Protein AF-A0A7S1C890-F1 (afdb_monomer_lite)

pLDDT: mean 75.7, std 19.12, range [29.2, 94.06]

Sequence (195 aa):
VAPKRIGKDPTVRTDFLPDAEREAAIAEERARLKREWEAQQIVVKKEKLEITYSYWDGSGHRRAITVPKGTTVAKFLEWVRQDLVGEFPELRTLGADQLMYIKEDLIIPHQFSFYDLIVSKARGKSGPLFHFDVHDDVRVGALDARVEKDESHPGKIVERRWYERNKHIFPASRWEVYDPSVKRDTYTVHGGEVQ

InterPro domains:
  IPR007005 XAP5 protein [PTHR12722] (4-190)
  IPR048337 FAM50A/XAP5, C-terminal domain [PF04921] (47-188)

Foldseek 3Di:
DDDDPPDDDPVDPCPVPDDPVVVVVVVVVVVVVVVVVVVVVVVQQQDKDKAWEWEDPPDTRIDIDIDGQVDFQLVVLQVVLVVCCVPDVVSVPDHSVQKWKAFPQETEDRGDGSNNLVVLQQADQAGRSDPPPPPDDDPDDDDDPPPPPPPRDHIYMYGNVVLVVCCVPPPNVSHDYDDSVDDDDHDDPDPDDDD

Secondary structure (DSSP, 8-state):
------PPPTTS--TTS--HHHHHHHHHHHHHHHHHHHHHHHHHHHSEEEEEEEEESSSEEEEEEEEETT-BHHHHHHHHHHHHTTT-GGGGTS-GGGEEEEETTEEE-TT-BHHHHHHTT-EETTEESS-----SS--------------PPPEEEEEHHHHHHHTTSTTGGG-EE--TT--PPPP--------

Organism: NCBI:txid1486930

Radius of gyration: 25.43 Å; chains: 1; bounding box: 62×62×74 Å

Structure (mmCIF, N/CA/C/O backbone):
data_AF-A0A7S1C890-F1
#
_entry.id   AF-A0A7S1C890-F1
#
loop_
_atom_site.group_PDB
_atom_site.id
_atom_site.type_symbol
_atom_site.label_atom_id
_atom_site.label_alt_id
_atom_site.label_comp_id
_atom_site.label_asym_id
_atom_site.label_entity_id
_atom_site.label_seq_id
_atom_site.pdbx_PDB_ins_code
_atom_site.Cartn_x
_atom_site.Cartn_y
_atom_site.Cartn_z
_atom_site.occupancy
_atom_site.B_iso_or_equiv
_atom_site.auth_seq_id
_atom_site.auth_comp_id
_atom_site.auth_asym_id
_atom_site.auth_atom_id
_atom_site.pdbx_PDB_model_num
ATOM 1 N N . VAL A 1 1 ? -32.966 26.093 51.034 1.00 46.69 1 VAL A N 1
ATOM 2 C CA . VAL A 1 1 ? -33.202 24.633 50.933 1.00 46.69 1 VAL A CA 1
ATOM 3 C C . VAL A 1 1 ? -33.445 24.322 49.465 1.00 46.69 1 VAL A C 1
ATOM 5 O O . VAL A 1 1 ? -34.419 24.826 48.925 1.00 46.69 1 VAL A O 1
ATOM 8 N N . ALA A 1 2 ? -32.520 23.638 48.784 1.00 45.69 2 ALA A N 1
ATOM 9 C CA . ALA A 1 2 ? -32.681 23.326 47.361 1.00 45.69 2 ALA A CA 1
ATOM 10 C C . ALA A 1 2 ? -33.841 22.325 47.172 1.00 45.69 2 ALA A C 1
ATOM 12 O O . ALA A 1 2 ? -33.945 21.387 47.968 1.00 45.69 2 ALA A O 1
ATOM 13 N N . PRO A 1 3 ? -34.733 22.512 46.181 1.00 48.06 3 PRO A N 1
ATOM 14 C CA . PRO A 1 3 ? -35.882 21.633 45.997 1.00 48.06 3 PRO A CA 1
ATOM 15 C C . PRO A 1 3 ? -35.419 20.214 45.639 1.00 48.06 3 PRO A C 1
ATOM 17 O O . PRO A 1 3 ? -34.607 20.021 44.733 1.00 48.06 3 PRO A O 1
ATOM 20 N N . LYS A 1 4 ? -35.939 19.212 46.363 1.00 54.56 4 LYS A N 1
ATOM 21 C CA . LYS A 1 4 ? -35.742 17.788 46.055 1.00 54.56 4 LYS A CA 1
ATOM 22 C C . LYS A 1 4 ? -36.273 17.529 44.645 1.00 54.56 4 LYS A C 1
ATOM 24 O O . LYS A 1 4 ? -37.473 17.653 44.409 1.00 54.56 4 LYS A O 1
ATOM 29 N N . ARG A 1 5 ? -35.382 17.185 43.713 1.00 57.88 5 ARG A N 1
ATOM 30 C CA . ARG A 1 5 ? -35.762 16.752 42.363 1.00 57.88 5 ARG A CA 1
ATOM 31 C C . ARG A 1 5 ? -36.658 15.518 42.500 1.00 57.88 5 ARG A C 1
ATOM 33 O O . ARG A 1 5 ? -36.258 14.545 43.135 1.00 57.88 5 ARG A O 1
ATOM 40 N N . ILE A 1 6 ? -37.870 15.584 41.952 1.00 64.50 6 ILE A N 1
ATOM 41 C CA . ILE A 1 6 ? -38.780 14.437 41.866 1.00 64.50 6 ILE A CA 1
ATOM 42 C C . ILE A 1 6 ? -38.102 13.420 40.941 1.00 64.50 6 ILE A C 1
ATOM 44 O O . ILE A 1 6 ? -37.953 13.667 39.746 1.00 64.50 6 ILE A O 1
ATOM 48 N N . GLY A 1 7 ? -37.590 12.338 41.524 1.00 66.38 7 GLY A N 1
ATOM 49 C CA . GLY A 1 7 ? -36.930 11.252 40.804 1.00 66.38 7 GLY A CA 1
ATOM 50 C C . GLY A 1 7 ? -37.935 10.255 40.230 1.00 66.38 7 GLY A C 1
ATOM 51 O O . GLY A 1 7 ? -39.097 10.224 40.633 1.00 66.38 7 GLY A O 1
ATOM 52 N N . LYS A 1 8 ? -37.478 9.436 39.283 1.00 65.62 8 LYS A N 1
ATOM 53 C CA . LYS A 1 8 ? -38.247 8.317 38.723 1.00 65.62 8 LYS A CA 1
ATOM 54 C C . LYS A 1 8 ? -38.412 7.227 39.802 1.00 65.62 8 LYS A C 1
ATOM 56 O O . LYS A 1 8 ? -37.478 6.993 40.567 1.00 65.62 8 LYS A O 1
ATOM 61 N N . ASP A 1 9 ? -39.590 6.604 39.890 1.00 67.88 9 ASP A N 1
ATOM 62 C CA . ASP A 1 9 ? -39.872 5.527 40.853 1.00 67.88 9 ASP A CA 1
ATOM 63 C C . ASP A 1 9 ? -38.922 4.335 40.604 1.00 67.88 9 ASP A C 1
ATOM 65 O O . ASP A 1 9 ? -38.908 3.807 39.490 1.00 67.88 9 ASP A O 1
ATOM 69 N N . PRO A 1 10 ? -38.124 3.899 41.598 1.00 68.88 10 PRO A N 1
ATOM 70 C CA . PRO A 1 10 ? -37.132 2.837 41.423 1.00 68.88 10 PRO A CA 1
ATOM 71 C C . PRO A 1 10 ? -37.738 1.448 41.169 1.00 68.88 10 PRO A C 1
ATOM 73 O O . PRO A 1 10 ? -37.011 0.533 40.789 1.00 68.88 10 PRO A O 1
ATOM 76 N N . THR A 1 11 ? -39.045 1.264 41.382 1.00 76.69 11 THR A N 1
ATOM 77 C CA . THR A 1 11 ? -39.745 -0.014 41.159 1.00 76.69 11 THR A CA 1
ATOM 78 C C . THR A 1 11 ? -40.247 -0.190 39.726 1.00 76.69 11 THR A C 1
ATOM 80 O O . THR A 1 11 ? -40.614 -1.298 39.330 1.00 76.69 11 THR A O 1
ATOM 83 N N . VAL A 1 12 ? -40.233 0.879 38.923 1.00 77.00 12 VAL A N 1
ATOM 84 C CA . VAL A 1 12 ? -40.720 0.878 37.543 1.00 77.00 12 VAL A CA 1
ATOM 85 C C . VAL A 1 12 ? -39.540 1.014 36.591 1.00 77.00 12 VAL A C 1
ATOM 87 O O . VAL A 1 12 ? -38.669 1.866 36.745 1.00 77.00 12 VAL A O 1
ATOM 90 N N . ARG A 1 13 ? -39.507 0.174 35.558 1.00 71.44 13 ARG A N 1
ATOM 91 C CA . ARG A 1 13 ? -38.510 0.271 34.492 1.00 71.44 13 ARG A CA 1
ATOM 92 C C . ARG A 1 13 ? -38.719 1.602 33.753 1.00 71.44 13 ARG A C 1
ATOM 94 O O . ARG A 1 13 ? -39.743 1.773 33.113 1.00 71.44 13 ARG A O 1
ATOM 101 N N . THR A 1 14 ? -37.785 2.548 33.853 1.00 73.75 14 THR A N 1
ATOM 102 C CA . THR A 1 14 ? -37.879 3.880 33.209 1.00 73.75 14 THR A CA 1
ATOM 103 C C . THR A 1 14 ? -36.755 4.138 32.200 1.00 73.75 14 THR A C 1
ATOM 105 O O . THR A 1 14 ? -36.298 5.270 32.008 1.00 73.75 14 THR A O 1
ATOM 108 N N . ASP A 1 15 ? -36.246 3.077 31.581 1.00 72.81 15 ASP A N 1
ATOM 109 C CA . ASP A 1 15 ? -35.188 3.121 30.568 1.00 72.81 15 ASP A CA 1
ATOM 110 C C . ASP A 1 15 ? -35.637 3.767 29.252 1.00 72.81 15 ASP A C 1
ATOM 112 O O . ASP A 1 15 ? -34.839 4.431 28.601 1.00 72.81 15 ASP A O 1
ATOM 116 N N . PHE A 1 16 ? -36.923 3.675 28.918 1.00 73.38 16 PHE A N 1
ATOM 117 C CA . PHE A 1 16 ? -37.525 4.316 27.745 1.00 73.38 16 PHE A CA 1
ATOM 118 C C . PHE A 1 16 ? -37.790 5.824 27.898 1.00 73.38 16 PHE A C 1
ATOM 120 O O . PHE A 1 16 ? -38.039 6.498 26.901 1.00 73.38 16 PHE A O 1
ATOM 127 N N . LEU A 1 17 ? -37.767 6.373 29.119 1.00 77.62 17 LEU A N 1
ATOM 128 C CA . LEU A 1 17 ? -37.969 7.811 29.327 1.00 77.62 17 LEU A CA 1
ATOM 129 C C . LEU A 1 17 ? -36.671 8.579 29.039 1.00 77.62 17 LEU A C 1
ATOM 131 O O . LEU A 1 17 ? -35.638 8.174 29.584 1.00 77.62 17 LEU A O 1
ATOM 135 N N . PRO A 1 18 ? -36.718 9.703 28.294 1.00 75.50 18 PRO A N 1
ATOM 136 C CA . PRO A 1 18 ? -35.576 10.592 28.103 1.00 75.50 18 PRO A CA 1
ATOM 137 C C . PRO A 1 18 ? -34.916 10.938 29.435 1.00 75.50 18 PRO A C 1
ATOM 139 O O . PRO A 1 18 ? -35.580 11.169 30.455 1.00 75.50 18 PRO A O 1
ATOM 142 N N . ASP A 1 19 ? -33.593 10.893 29.447 1.00 80.12 19 ASP A N 1
ATOM 143 C CA . ASP A 1 19 ? -32.819 11.066 30.665 1.00 80.12 19 ASP A CA 1
ATOM 144 C C . ASP A 1 19 ? -31.510 11.764 30.333 1.00 80.12 19 ASP A C 1
ATOM 146 O O . ASP A 1 19 ? -30.556 11.136 29.881 1.00 80.12 19 ASP A O 1
ATOM 150 N N . ALA A 1 20 ? -31.492 13.079 30.546 1.00 82.88 20 ALA A N 1
ATOM 151 C CA . ALA A 1 20 ? -30.361 13.923 30.186 1.00 82.88 20 ALA A CA 1
ATOM 152 C C . ALA A 1 20 ? -29.068 13.517 30.913 1.00 82.88 20 ALA A C 1
ATOM 154 O O . ALA A 1 20 ? -27.987 13.668 30.354 1.00 82.88 20 ALA A O 1
ATOM 155 N N . GLU A 1 21 ? -29.162 12.986 32.136 1.00 83.75 21 GLU A N 1
ATOM 156 C CA . GLU A 1 21 ? -27.996 12.571 32.919 1.00 83.75 21 GLU A CA 1
ATOM 157 C C . GLU A 1 21 ? -27.443 11.234 32.409 1.00 83.75 21 GLU A C 1
ATOM 159 O O . GLU A 1 21 ? -26.237 11.097 32.206 1.00 83.75 21 GLU A O 1
ATOM 164 N N . ARG A 1 22 ? -28.320 10.275 32.081 1.00 83.00 22 ARG A N 1
ATOM 165 C CA . ARG A 1 22 ? -27.915 9.011 31.443 1.00 83.00 22 ARG A CA 1
ATOM 166 C C . ARG A 1 22 ? -27.374 9.220 30.030 1.00 83.00 22 ARG A C 1
ATOM 168 O O . ARG A 1 22 ? -26.391 8.590 29.658 1.00 83.00 22 ARG A O 1
ATOM 175 N N . GLU A 1 23 ? -28.003 10.082 29.237 1.00 85.81 23 GLU A N 1
ATOM 176 C CA . GLU A 1 23 ? -27.540 10.424 27.889 1.00 85.81 23 GLU A CA 1
ATOM 177 C C . GLU A 1 23 ? -26.185 11.137 27.928 1.00 85.81 23 GLU A C 1
ATOM 179 O O . GLU A 1 23 ? -25.311 10.799 27.129 1.00 85.81 23 GLU A O 1
ATOM 184 N N . ALA A 1 24 ? -25.968 12.045 28.890 1.00 88.56 24 ALA A N 1
ATOM 185 C CA . ALA A 1 24 ? -24.668 12.670 29.123 1.00 88.56 24 ALA A CA 1
ATOM 186 C C . ALA A 1 24 ? -23.602 11.636 29.518 1.00 88.56 24 ALA A C 1
ATOM 188 O O . ALA A 1 24 ? -22.539 11.605 28.902 1.00 88.56 24 ALA A O 1
ATOM 189 N N . ALA A 1 25 ? -23.907 10.728 30.451 1.00 88.19 25 ALA A N 1
ATOM 190 C CA . ALA A 1 25 ? -22.985 9.664 30.849 1.00 88.19 25 ALA A CA 1
ATOM 191 C C . ALA A 1 25 ? -22.638 8.724 29.677 1.00 88.19 25 ALA A C 1
ATOM 193 O O . ALA A 1 25 ? -21.472 8.394 29.473 1.00 88.19 25 ALA A O 1
ATOM 194 N N . ILE A 1 26 ? -23.620 8.332 28.853 1.00 86.44 26 ILE A N 1
ATOM 195 C CA . ILE A 1 26 ? -23.390 7.530 27.637 1.00 86.44 26 ILE A CA 1
ATOM 196 C C . ILE A 1 26 ? -22.543 8.308 26.622 1.00 86.44 26 ILE A C 1
ATOM 198 O O . ILE A 1 26 ? -21.678 7.725 25.967 1.00 86.44 26 ILE A O 1
ATOM 202 N N . ALA A 1 27 ? -22.778 9.612 26.459 1.00 89.25 27 ALA A N 1
ATOM 203 C CA . ALA A 1 27 ? -22.005 10.448 25.548 1.00 89.25 27 ALA A CA 1
ATOM 204 C C . ALA A 1 27 ? -20.541 10.586 25.999 1.00 89.25 27 ALA A C 1
ATOM 206 O O . ALA A 1 27 ? -19.639 10.468 25.168 1.00 89.25 27 ALA A O 1
ATOM 207 N N . GLU A 1 28 ? -20.293 10.771 27.298 1.00 92.44 28 GLU A N 1
ATOM 208 C CA . GLU A 1 28 ? -18.944 10.790 27.874 1.00 92.44 28 GLU A CA 1
ATOM 209 C C . GLU A 1 28 ? -18.231 9.444 27.702 1.00 92.44 28 GLU A C 1
ATOM 211 O O . GLU A 1 28 ? -17.068 9.406 27.293 1.00 92.44 28 GLU A O 1
ATOM 216 N N . GLU A 1 29 ? -18.937 8.339 27.945 1.00 89.88 29 GLU A N 1
ATOM 217 C CA . GLU A 1 29 ? -18.419 6.976 27.793 1.00 89.88 29 GLU A CA 1
ATOM 218 C C . GLU A 1 29 ? -18.044 6.689 26.329 1.00 89.88 29 GLU A C 1
ATOM 220 O O . GLU A 1 29 ? -16.909 6.300 26.040 1.00 89.88 29 GLU A O 1
ATOM 225 N N . ARG A 1 30 ? -18.920 7.047 25.379 1.00 91.19 30 ARG A N 1
ATOM 226 C CA . ARG A 1 30 ? -18.631 6.997 23.934 1.00 91.19 30 ARG A CA 1
ATOM 227 C C . ARG A 1 30 ? -17.434 7.863 23.548 1.00 91.19 30 ARG A C 1
ATOM 229 O O . ARG A 1 30 ? -16.608 7.437 22.740 1.00 91.19 30 ARG A O 1
ATOM 236 N N . ALA A 1 31 ? -17.320 9.070 24.101 1.00 91.88 31 ALA A N 1
ATOM 237 C CA . ALA A 1 31 ? -16.200 9.966 23.822 1.00 91.88 31 ALA A CA 1
ATOM 238 C C . ALA A 1 31 ? -14.873 9.440 24.395 1.00 91.88 31 ALA A C 1
ATOM 240 O O . ALA A 1 31 ? -13.814 9.671 23.807 1.00 91.88 31 ALA A O 1
ATOM 241 N N . ARG A 1 32 ? -14.902 8.731 25.530 1.00 93.50 32 ARG A N 1
ATOM 242 C CA . ARG A 1 32 ? -13.734 8.029 26.080 1.00 93.50 32 ARG A CA 1
ATOM 243 C C . ARG A 1 32 ? -13.316 6.874 25.171 1.00 93.50 32 ARG A C 1
ATOM 245 O O . ARG A 1 32 ? -12.178 6.875 24.712 1.00 93.50 32 ARG A O 1
ATOM 252 N N . LEU A 1 33 ? -14.239 5.967 24.847 1.00 89.69 33 LEU A N 1
ATOM 253 C CA . LEU A 1 33 ? -13.962 4.816 23.980 1.00 89.69 33 LEU A CA 1
ATOM 254 C C . LEU A 1 33 ? -13.439 5.246 22.604 1.00 89.69 33 LEU A C 1
ATOM 256 O O . LEU A 1 33 ? -12.495 4.655 22.086 1.00 89.69 33 LEU A O 1
ATOM 260 N N . LYS A 1 34 ? -13.994 6.320 22.028 1.00 91.00 34 LYS A N 1
ATOM 261 C CA . LYS A 1 34 ? -13.507 6.883 20.762 1.00 91.00 34 LYS A CA 1
ATOM 262 C C . LYS A 1 34 ? -12.050 7.349 20.859 1.00 91.00 34 LYS A C 1
ATOM 264 O O . LYS A 1 34 ? -11.263 7.045 19.968 1.00 91.00 34 LYS A O 1
ATOM 269 N N . ARG A 1 35 ? -11.677 8.050 21.936 1.00 90.44 35 ARG A N 1
ATOM 270 C CA . ARG A 1 35 ? -10.294 8.510 22.155 1.00 90.44 35 ARG A CA 1
ATOM 271 C C . ARG A 1 35 ? -9.326 7.345 22.342 1.00 90.44 35 ARG A C 1
ATOM 273 O O . ARG A 1 35 ? -8.236 7.369 21.779 1.00 90.44 35 ARG A O 1
ATOM 280 N N . GLU A 1 36 ? -9.723 6.331 23.104 1.00 92.62 36 GLU A N 1
ATOM 281 C CA . GLU A 1 36 ? -8.923 5.116 23.294 1.00 92.62 36 GLU A CA 1
ATOM 282 C C . GLU A 1 36 ? -8.712 4.380 21.965 1.00 92.62 36 GLU A C 1
ATOM 284 O O . GLU A 1 36 ? -7.583 4.021 21.630 1.00 92.62 36 GLU A O 1
ATOM 289 N N . TRP A 1 37 ? -9.768 4.244 21.161 1.00 84.25 37 TRP A N 1
ATOM 290 C CA . TRP A 1 37 ? -9.701 3.637 19.833 1.00 84.25 37 TRP A CA 1
ATOM 291 C C . TRP A 1 37 ? -8.777 4.403 18.877 1.00 84.25 37 TRP A C 1
ATOM 293 O O . TRP A 1 37 ? -7.937 3.808 18.202 1.00 84.25 37 TRP A O 1
ATOM 303 N N . GLU A 1 38 ? -8.893 5.732 18.827 1.00 84.94 38 GLU A N 1
ATOM 304 C CA . GLU A 1 38 ? -8.023 6.585 18.010 1.00 84.94 38 GLU A CA 1
ATOM 305 C C . GLU A 1 38 ? -6.556 6.479 18.447 1.00 84.94 38 GLU A C 1
ATOM 307 O O . GLU A 1 38 ? -5.664 6.378 17.602 1.00 84.94 38 GLU A O 1
ATOM 312 N N . ALA A 1 39 ? -6.296 6.432 19.757 1.00 88.88 39 ALA A N 1
ATOM 313 C CA . ALA A 1 39 ? -4.951 6.246 20.289 1.00 88.88 39 ALA A CA 1
ATOM 314 C C . ALA A 1 39 ? -4.364 4.887 19.879 1.00 88.88 39 ALA A C 1
ATOM 316 O O . ALA A 1 39 ? -3.238 4.831 19.382 1.00 88.88 39 ALA A O 1
ATOM 317 N N . GLN A 1 40 ? -5.140 3.808 20.006 1.00 85.25 40 GLN A N 1
ATOM 318 C CA . GLN A 1 40 ? -4.730 2.471 19.569 1.00 85.25 40 GLN A CA 1
ATOM 319 C C . GLN A 1 40 ? -4.454 2.428 18.060 1.00 85.25 40 GLN A C 1
ATOM 321 O O . GLN A 1 40 ? -3.421 1.911 17.637 1.00 85.25 40 GLN A O 1
ATOM 326 N N . GLN A 1 41 ? -5.309 3.048 17.237 1.00 79.62 41 GLN A N 1
ATOM 327 C CA . GLN A 1 41 ? -5.087 3.148 15.791 1.00 79.62 41 GLN A CA 1
ATOM 328 C C . GLN A 1 41 ? -3.766 3.843 15.448 1.00 79.62 41 GLN A C 1
ATOM 330 O O . GLN A 1 41 ? -3.065 3.416 14.530 1.00 79.62 41 GLN A O 1
ATOM 335 N N . ILE A 1 42 ? -3.413 4.911 16.168 1.00 84.31 42 ILE A N 1
ATOM 336 C CA . ILE A 1 42 ? -2.154 5.633 15.953 1.00 84.31 42 ILE A CA 1
ATOM 337 C C . ILE A 1 42 ? -0.954 4.747 16.290 1.00 84.31 42 ILE A C 1
ATOM 339 O O . ILE A 1 42 ? 0.035 4.779 15.556 1.00 84.31 42 ILE A O 1
ATOM 343 N N . VAL A 1 43 ? -1.031 3.966 17.370 1.00 87.50 43 VAL A N 1
ATOM 344 C CA . VAL A 1 43 ? 0.039 3.040 17.769 1.00 87.50 43 VAL A CA 1
ATOM 345 C C . VAL A 1 43 ? 0.256 1.990 16.683 1.00 87.50 43 VAL A C 1
ATOM 347 O O . VAL A 1 43 ? 1.356 1.913 16.139 1.00 87.50 43 VAL A O 1
ATOM 350 N N . VAL A 1 44 ? -0.804 1.292 16.265 1.00 83.50 44 VAL A N 1
ATOM 351 C CA . VAL A 1 44 ? -0.700 0.233 15.248 1.00 83.50 44 VAL A CA 1
ATOM 352 C C . VAL A 1 44 ? -0.224 0.787 13.900 1.00 83.50 44 VAL A C 1
ATOM 354 O O . VAL A 1 44 ? 0.593 0.174 13.216 1.00 83.50 44 VAL A O 1
ATOM 357 N N . LYS A 1 45 ? -0.665 1.988 13.504 1.00 83.62 45 LYS A N 1
ATOM 358 C CA . LYS A 1 45 ? -0.207 2.631 12.256 1.00 83.62 45 LYS A CA 1
ATOM 359 C C . LYS A 1 45 ? 1.269 3.044 12.293 1.00 83.62 45 LYS A C 1
ATOM 361 O O . LYS A 1 45 ? 1.879 3.167 11.229 1.00 83.62 45 LYS A O 1
ATOM 366 N N . LYS A 1 46 ? 1.843 3.280 13.475 1.00 87.38 46 LYS A N 1
ATOM 367 C CA . LYS A 1 46 ? 3.260 3.647 13.643 1.00 87.38 46 LYS A CA 1
ATOM 368 C C . LYS A 1 46 ? 4.200 2.447 13.676 1.00 87.38 46 LYS A C 1
ATOM 370 O O . LYS A 1 46 ? 5.402 2.642 13.501 1.00 87.38 46 LYS A O 1
ATOM 375 N N . GLU A 1 47 ? 3.684 1.240 13.882 1.00 87.56 47 GLU A N 1
ATOM 376 C CA . GLU A 1 47 ? 4.494 0.026 13.839 1.00 87.56 47 GLU A CA 1
ATOM 377 C C . GLU A 1 47 ? 5.217 -0.096 12.498 1.00 87.56 47 GLU A C 1
ATOM 379 O O . GLU A 1 47 ? 4.656 0.181 11.433 1.00 87.56 47 GLU A O 1
ATOM 384 N N . LYS A 1 48 ? 6.488 -0.490 12.558 1.00 87.25 48 LYS A N 1
ATOM 385 C CA . LYS A 1 48 ? 7.332 -0.661 11.379 1.00 87.25 48 LYS A CA 1
ATOM 386 C C . LYS A 1 48 ? 6.985 -1.983 10.695 1.00 87.25 48 LYS A C 1
ATOM 388 O O . LYS A 1 48 ? 6.824 -3.003 11.356 1.00 87.25 48 LYS A O 1
ATOM 393 N N . LEU A 1 49 ? 6.888 -1.947 9.376 1.00 85.38 49 LEU A N 1
ATOM 394 C CA . LEU A 1 49 ? 6.649 -3.077 8.494 1.00 85.38 49 LEU A CA 1
ATOM 395 C C . LEU A 1 49 ? 7.797 -3.141 7.491 1.00 85.38 49 LEU A C 1
ATOM 397 O O . LEU A 1 49 ? 8.065 -2.168 6.785 1.00 85.38 49 LEU A O 1
ATOM 401 N N . GLU A 1 50 ? 8.472 -4.280 7.428 1.00 86.44 50 GLU A N 1
ATOM 402 C CA . GLU A 1 50 ? 9.449 -4.548 6.381 1.00 86.44 50 GLU A CA 1
ATOM 403 C C . GLU A 1 50 ? 8.726 -5.048 5.130 1.00 86.44 50 GLU A C 1
ATOM 405 O O . GLU A 1 50 ? 7.939 -5.994 5.183 1.00 86.44 50 GLU A O 1
ATOM 410 N N . ILE A 1 51 ? 8.967 -4.389 3.999 1.00 86.06 51 ILE A N 1
ATOM 411 C CA . ILE A 1 51 ? 8.368 -4.742 2.716 1.00 86.06 51 ILE A CA 1
ATOM 412 C C . ILE A 1 51 ? 9.482 -5.098 1.750 1.00 86.06 51 ILE A C 1
ATOM 414 O O . ILE A 1 51 ? 10.259 -4.241 1.323 1.00 86.06 51 ILE A O 1
ATOM 418 N N . THR A 1 52 ? 9.517 -6.366 1.353 1.00 88.38 52 THR A N 1
ATOM 419 C CA . THR A 1 52 ? 10.352 -6.820 0.244 1.00 88.38 52 THR A CA 1
ATOM 420 C C . THR A 1 52 ? 9.644 -6.559 -1.081 1.00 88.38 52 THR A C 1
ATOM 422 O O . THR A 1 52 ? 8.505 -6.993 -1.295 1.00 88.38 52 THR A O 1
ATOM 425 N N . TYR A 1 53 ? 10.331 -5.876 -1.988 1.00 90.25 53 TYR A N 1
ATOM 426 C CA . TYR A 1 53 ? 9.843 -5.577 -3.325 1.00 90.25 53 TYR A CA 1
ATOM 427 C C . TYR A 1 53 ? 10.878 -5.932 -4.396 1.00 90.25 53 TYR A C 1
ATOM 429 O O . TYR A 1 53 ? 12.048 -6.158 -4.104 1.00 90.25 53 TYR A O 1
ATOM 437 N N . SER A 1 54 ? 10.442 -6.011 -5.647 1.00 90.88 54 SER A N 1
ATOM 438 C CA . SER A 1 54 ? 11.300 -6.165 -6.812 1.00 90.88 54 SER A CA 1
ATOM 439 C C . SER A 1 54 ? 10.910 -5.136 -7.861 1.00 90.88 54 SER A C 1
ATOM 441 O O . SER A 1 54 ? 9.771 -5.132 -8.326 1.00 90.88 54 SER A O 1
ATOM 443 N N . TYR A 1 55 ? 11.838 -4.246 -8.200 1.00 90.88 55 TYR A N 1
ATOM 444 C CA . TYR A 1 55 ? 11.664 -3.316 -9.310 1.00 90.88 55 TYR A CA 1
ATOM 445 C C . TYR A 1 55 ? 11.953 -4.029 -10.633 1.00 90.88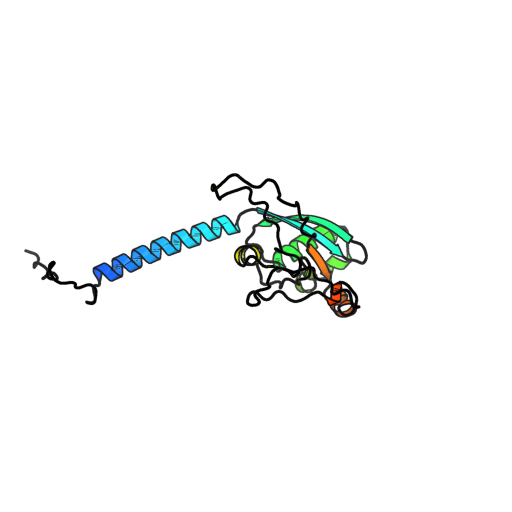 55 TYR A C 1
ATOM 447 O O . TYR A 1 55 ? 12.897 -4.816 -10.709 1.00 90.88 55 TYR A O 1
ATOM 455 N N . TRP A 1 56 ? 11.120 -3.778 -11.642 1.00 87.00 56 TRP A N 1
ATOM 456 C CA . TRP A 1 56 ? 11.235 -4.380 -12.964 1.00 87.00 56 TRP A CA 1
ATOM 457 C C . TRP A 1 56 ? 11.512 -3.322 -14.030 1.00 87.00 56 TRP A C 1
ATOM 459 O O . TRP A 1 56 ? 10.638 -2.520 -14.361 1.00 87.00 56 TRP A O 1
ATOM 469 N N . ASP A 1 57 ? 12.700 -3.398 -14.616 1.00 82.75 57 ASP A N 1
ATOM 470 C CA . ASP A 1 57 ? 13.152 -2.636 -15.789 1.00 82.75 57 ASP A CA 1
ATOM 471 C C . ASP A 1 57 ? 13.402 -3.548 -17.012 1.00 82.75 57 ASP A C 1
ATOM 473 O O . ASP A 1 57 ? 13.931 -3.122 -18.035 1.00 82.75 57 ASP A O 1
ATOM 477 N N . GLY A 1 58 ? 13.020 -4.826 -16.908 1.00 79.06 58 GLY A N 1
ATOM 478 C CA . GLY A 1 58 ? 13.448 -5.908 -17.804 1.00 79.06 58 GLY A CA 1
ATOM 479 C C . GLY A 1 58 ? 14.347 -6.930 -17.104 1.00 79.06 58 GLY A C 1
ATOM 480 O O . GLY A 1 58 ? 14.436 -8.071 -17.550 1.00 79.06 58 GLY A O 1
ATOM 481 N N . SER A 1 59 ? 14.941 -6.551 -15.972 1.00 79.81 59 SER A N 1
ATOM 482 C CA . SER A 1 59 ? 15.553 -7.434 -14.982 1.00 79.81 59 SER A CA 1
ATOM 483 C C . SER A 1 59 ? 14.888 -7.230 -13.615 1.00 79.81 59 SER A C 1
ATOM 485 O O . SER A 1 59 ? 14.283 -6.197 -13.336 1.00 79.81 59 SER A O 1
ATOM 487 N N . GLY A 1 60 ? 14.926 -8.251 -12.757 1.00 82.06 60 GLY A N 1
ATOM 488 C CA . GLY A 1 60 ? 14.323 -8.180 -11.424 1.00 82.06 60 GLY A CA 1
ATOM 489 C C . GLY A 1 60 ? 15.312 -7.681 -10.374 1.00 82.06 60 GLY A C 1
ATOM 490 O O . GLY A 1 60 ? 16.228 -8.412 -10.006 1.00 82.06 60 GLY A O 1
ATOM 491 N N . HIS A 1 61 ? 15.085 -6.487 -9.821 1.00 86.19 61 HIS A N 1
ATOM 492 C CA . HIS A 1 61 ? 15.928 -5.901 -8.769 1.00 86.19 61 HIS A CA 1
ATOM 493 C C . HIS A 1 61 ? 15.250 -6.022 -7.406 1.00 86.19 61 HIS A C 1
ATOM 495 O O . HIS A 1 61 ? 14.397 -5.202 -7.059 1.00 86.19 61 HIS A O 1
ATOM 501 N N . ARG A 1 62 ? 15.566 -7.077 -6.643 1.00 87.62 62 ARG A N 1
ATOM 502 C CA . ARG A 1 62 ? 14.965 -7.328 -5.319 1.00 87.62 62 ARG A CA 1
ATOM 503 C C . ARG A 1 62 ? 15.600 -6.434 -4.250 1.00 87.62 62 ARG A C 1
ATOM 505 O O . ARG A 1 62 ? 16.817 -6.404 -4.111 1.00 87.62 62 ARG A O 1
ATOM 512 N N . ARG A 1 63 ? 14.764 -5.757 -3.463 1.00 87.75 63 ARG A N 1
ATOM 513 C CA . ARG A 1 63 ? 15.143 -4.889 -2.339 1.00 87.75 63 ARG A CA 1
ATOM 514 C C . ARG A 1 63 ? 14.166 -5.039 -1.180 1.00 87.75 63 ARG A C 1
ATOM 516 O O . ARG A 1 63 ? 13.079 -5.596 -1.332 1.00 87.75 63 ARG A O 1
ATOM 523 N N . ALA A 1 64 ? 14.547 -4.520 -0.021 1.00 88.62 64 ALA A N 1
ATOM 524 C CA . ALA A 1 64 ? 13.683 -4.414 1.145 1.00 88.62 64 ALA A CA 1
ATOM 525 C C . ALA A 1 64 ? 13.715 -2.982 1.681 1.00 88.62 64 ALA A C 1
ATOM 527 O O . ALA A 1 64 ? 14.756 -2.330 1.663 1.00 88.62 64 ALA A O 1
ATOM 528 N N . ILE A 1 65 ? 12.566 -2.491 2.140 1.00 88.94 65 ILE A N 1
ATOM 529 C CA . ILE A 1 65 ? 12.443 -1.185 2.790 1.00 88.94 65 ILE A CA 1
ATOM 530 C C . ILE A 1 65 ? 11.529 -1.302 4.005 1.00 88.94 65 ILE A C 1
ATOM 532 O O . ILE A 1 65 ? 10.492 -1.966 3.965 1.00 88.94 65 ILE A O 1
ATOM 536 N N . THR A 1 66 ? 11.906 -0.628 5.087 1.00 90.44 66 THR A N 1
ATOM 537 C CA . THR A 1 66 ? 11.136 -0.610 6.331 1.00 90.44 66 THR A CA 1
ATOM 538 C C . THR A 1 66 ? 10.300 0.659 6.404 1.00 90.44 66 THR A C 1
ATOM 540 O O . THR A 1 66 ? 10.836 1.765 6.469 1.00 90.44 66 THR A O 1
ATOM 543 N N . VAL A 1 67 ? 8.977 0.504 6.423 1.00 90.44 67 VAL A N 1
ATOM 544 C CA . VAL A 1 67 ? 8.010 1.609 6.408 1.00 90.44 67 VAL A CA 1
ATOM 545 C C . VAL A 1 67 ? 6.986 1.466 7.535 1.00 90.44 67 VAL A C 1
ATOM 547 O O . VAL A 1 67 ? 6.639 0.350 7.900 1.00 90.44 67 VAL A O 1
ATOM 550 N N . PRO A 1 68 ? 6.452 2.554 8.111 1.00 91.06 68 PRO A N 1
ATOM 551 C CA . PRO A 1 68 ? 5.327 2.449 9.042 1.00 91.06 68 PRO A CA 1
ATOM 552 C C . PRO A 1 68 ? 4.086 1.847 8.362 1.00 91.06 68 PRO A C 1
ATOM 554 O O . PRO A 1 68 ? 3.790 2.213 7.221 1.00 91.06 68 PRO A O 1
ATOM 557 N N . LYS A 1 69 ? 3.314 1.003 9.061 1.00 87.75 69 LYS A N 1
ATOM 558 C CA . LYS A 1 69 ? 2.085 0.366 8.534 1.00 87.75 69 LYS A CA 1
ATOM 559 C C . LYS A 1 69 ? 1.071 1.381 7.996 1.00 87.75 69 LYS A C 1
ATOM 561 O O . LYS A 1 69 ? 0.411 1.130 6.996 1.00 87.75 69 LYS A O 1
ATOM 566 N N . GLY A 1 70 ? 0.964 2.558 8.609 1.00 87.44 70 GLY A N 1
ATOM 567 C CA . GLY A 1 70 ? 0.065 3.629 8.163 1.00 87.44 70 GLY A CA 1
ATOM 568 C C . GLY A 1 70 ? 0.486 4.343 6.871 1.00 87.44 70 GLY A C 1
ATOM 569 O O . GLY A 1 70 ? -0.195 5.276 6.452 1.00 87.44 70 GLY A O 1
ATOM 570 N N . THR A 1 71 ? 1.605 3.963 6.252 1.00 92.00 71 THR A N 1
ATOM 571 C CA . THR A 1 71 ? 2.093 4.587 5.016 1.00 92.00 71 THR A CA 1
ATOM 572 C C . THR A 1 71 ? 1.223 4.172 3.830 1.00 92.00 71 THR A C 1
ATOM 574 O O . THR A 1 71 ? 0.890 2.997 3.675 1.00 92.00 71 THR A O 1
ATOM 577 N N . THR A 1 72 ? 0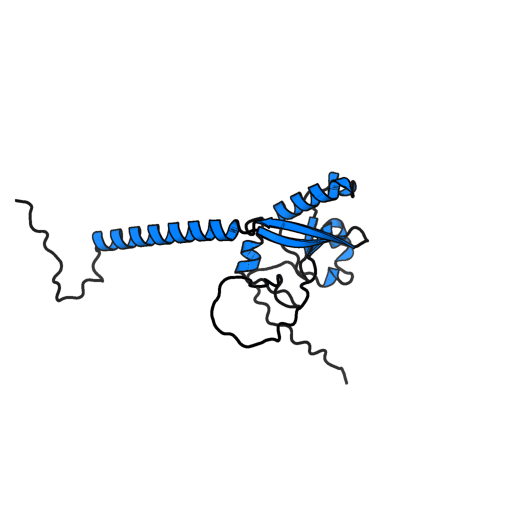.852 5.136 2.985 1.00 93.81 72 THR A N 1
ATOM 578 C CA . THR A 1 72 ? 0.148 4.870 1.724 1.00 93.81 72 THR A CA 1
ATOM 579 C C . THR A 1 72 ? 1.089 4.283 0.683 1.00 93.81 72 THR A C 1
ATOM 581 O O . THR A 1 72 ? 2.284 4.591 0.669 1.00 93.81 72 THR A O 1
ATOM 584 N N . VAL A 1 73 ? 0.550 3.482 -0.237 1.00 93.31 73 VAL A N 1
ATOM 585 C CA . VAL A 1 73 ? 1.333 2.917 -1.346 1.00 93.31 73 VAL A CA 1
ATOM 586 C C . VAL A 1 73 ? 1.983 4.023 -2.180 1.00 93.31 73 VAL A C 1
ATOM 588 O O . VAL A 1 73 ? 3.145 3.890 -2.542 1.00 93.31 73 VAL A O 1
ATOM 591 N N . ALA A 1 74 ? 1.301 5.155 -2.399 1.00 93.69 74 ALA A N 1
ATOM 592 C CA . ALA A 1 74 ? 1.883 6.319 -3.079 1.00 93.69 74 ALA A CA 1
ATOM 593 C C . ALA A 1 74 ? 3.188 6.805 -2.424 1.00 93.69 74 ALA A C 1
ATOM 595 O O . ALA A 1 74 ? 4.198 7.011 -3.093 1.00 93.69 74 ALA A O 1
ATOM 596 N N . LYS A 1 75 ? 3.177 6.967 -1.094 1.00 93.81 75 LYS A N 1
ATOM 597 C CA . LYS A 1 75 ? 4.338 7.450 -0.338 1.00 93.81 75 LYS A CA 1
ATOM 598 C C . LYS A 1 75 ? 5.459 6.414 -0.300 1.00 93.81 75 LYS A C 1
ATOM 600 O O . LYS A 1 75 ? 6.626 6.779 -0.377 1.00 93.81 75 LYS A O 1
ATOM 605 N N . PHE A 1 76 ? 5.102 5.135 -0.226 1.00 94.06 76 PHE A N 1
ATOM 606 C CA . PHE A 1 76 ? 6.055 4.039 -0.361 1.00 94.06 76 PHE A CA 1
ATOM 607 C C . PHE A 1 76 ? 6.733 4.033 -1.735 1.00 94.06 76 PHE A C 1
ATOM 609 O O . PHE A 1 76 ? 7.954 3.945 -1.795 1.00 94.06 76 PHE A O 1
ATOM 616 N N . LEU A 1 77 ? 5.976 4.195 -2.824 1.00 93.50 77 LEU A N 1
ATOM 617 C CA . LEU A 1 77 ? 6.534 4.266 -4.176 1.00 93.50 77 LEU A CA 1
ATOM 618 C C . LEU A 1 77 ? 7.469 5.466 -4.348 1.00 93.50 77 LEU A C 1
ATOM 620 O O . LEU A 1 77 ? 8.501 5.331 -4.995 1.00 93.50 77 LEU A O 1
ATOM 624 N N . GLU A 1 78 ? 7.162 6.610 -3.732 1.00 93.12 78 GLU A N 1
ATOM 625 C CA . GLU A 1 78 ? 8.063 7.769 -3.744 1.00 93.12 78 GLU A CA 1
ATOM 626 C C . GLU A 1 78 ? 9.376 7.492 -2.996 1.00 93.12 78 GLU A C 1
ATOM 628 O O . GLU A 1 78 ? 10.444 7.859 -3.478 1.00 93.12 78 GLU A O 1
ATOM 633 N N . TRP A 1 79 ? 9.330 6.803 -1.852 1.00 92.19 79 TRP A N 1
ATOM 634 C CA . TRP A 1 79 ? 10.548 6.391 -1.143 1.00 92.19 79 TRP A CA 1
ATOM 635 C C . TRP A 1 79 ? 11.378 5.390 -1.942 1.00 92.19 79 TRP A C 1
ATOM 637 O O . TRP A 1 79 ? 12.593 5.545 -2.035 1.00 92.19 79 TRP A O 1
ATOM 647 N N . VAL A 1 80 ? 10.727 4.408 -2.566 1.00 91.38 80 VAL A N 1
ATOM 648 C CA . VAL A 1 80 ? 11.400 3.458 -3.459 1.00 91.38 80 VAL A CA 1
ATOM 649 C C . VAL A 1 80 ? 12.033 4.183 -4.644 1.00 91.38 80 VAL A C 1
ATOM 651 O O . VAL A 1 80 ? 13.180 3.917 -4.987 1.00 91.38 80 VAL A O 1
ATOM 654 N N . ARG A 1 81 ? 11.326 5.143 -5.245 1.00 90.81 81 ARG A N 1
ATOM 655 C CA . ARG A 1 81 ? 11.864 5.966 -6.329 1.00 90.81 81 ARG A CA 1
ATOM 656 C C . ARG A 1 81 ? 13.127 6.700 -5.883 1.00 90.81 81 ARG A C 1
ATOM 658 O O . ARG A 1 81 ? 14.122 6.655 -6.592 1.00 90.81 81 ARG A O 1
ATOM 665 N N . GLN A 1 82 ? 13.112 7.344 -4.717 1.00 90.25 82 GLN A N 1
ATOM 666 C CA . GLN A 1 82 ? 14.274 8.071 -4.191 1.00 90.25 82 GLN A CA 1
ATOM 667 C C . GLN A 1 82 ? 15.488 7.163 -3.957 1.00 90.25 82 GLN A C 1
ATOM 669 O O . GLN A 1 82 ? 16.602 7.575 -4.271 1.00 90.25 82 GLN A O 1
ATOM 674 N N . ASP A 1 83 ? 15.270 5.938 -3.470 1.00 89.62 83 ASP A N 1
ATOM 675 C CA . ASP A 1 83 ? 16.325 4.930 -3.295 1.00 89.62 83 ASP A CA 1
ATOM 676 C C . ASP A 1 83 ? 16.909 4.471 -4.644 1.00 89.62 83 ASP A C 1
ATOM 678 O O . ASP A 1 83 ? 18.122 4.381 -4.819 1.00 89.62 83 ASP A O 1
ATOM 682 N N . LEU A 1 84 ? 16.045 4.251 -5.639 1.00 88.06 84 LEU A N 1
ATOM 683 C CA . LEU A 1 84 ? 16.431 3.727 -6.949 1.00 88.06 84 LEU A CA 1
ATOM 684 C C . LEU A 1 84 ? 16.977 4.784 -7.921 1.00 88.06 84 LEU A C 1
ATOM 686 O O . LEU A 1 84 ? 17.695 4.430 -8.851 1.00 88.06 84 LEU A O 1
ATOM 690 N N . VAL A 1 85 ? 16.686 6.076 -7.731 1.00 88.00 85 VAL A N 1
ATOM 691 C CA . VAL A 1 85 ? 17.139 7.172 -8.619 1.00 88.00 85 VAL A CA 1
ATOM 692 C C . VAL A 1 85 ? 18.667 7.247 -8.750 1.00 88.00 85 VAL A C 1
ATOM 694 O O . VAL A 1 85 ? 19.166 7.776 -9.747 1.00 88.00 85 VAL A O 1
ATOM 697 N N . GLY A 1 86 ? 19.414 6.736 -7.766 1.00 85.81 86 GLY A N 1
ATOM 698 C CA . GLY A 1 86 ? 20.875 6.644 -7.838 1.00 85.81 86 GLY A CA 1
ATOM 699 C C . GLY A 1 86 ? 21.374 5.636 -8.877 1.00 85.81 86 GLY A C 1
ATOM 700 O O . GLY A 1 86 ? 22.381 5.890 -9.533 1.00 85.81 86 GLY A O 1
ATOM 701 N N . GLU A 1 87 ? 20.656 4.529 -9.056 1.00 85.81 87 GLU A N 1
ATOM 702 C CA . GLU A 1 87 ? 21.040 3.422 -9.945 1.00 85.81 87 GLU A CA 1
ATOM 703 C C . GLU A 1 87 ? 20.313 3.468 -11.291 1.00 85.81 87 GLU A C 1
ATOM 705 O O . GLU A 1 87 ? 20.877 3.082 -12.312 1.00 85.81 87 GLU A O 1
ATOM 710 N N . PHE A 1 88 ? 19.092 4.006 -11.306 1.00 84.69 88 PHE A N 1
ATOM 711 C CA . PHE A 1 88 ? 18.229 4.091 -12.480 1.00 84.69 88 PHE A CA 1
ATOM 712 C C . PHE A 1 88 ? 17.882 5.558 -12.765 1.00 84.69 88 PHE A C 1
ATOM 714 O O . PHE A 1 88 ? 16.896 6.087 -12.238 1.00 84.69 88 PHE A O 1
ATOM 721 N N . PRO A 1 89 ? 18.659 6.247 -13.623 1.00 83.94 89 PRO A N 1
ATOM 722 C CA . PRO A 1 89 ? 18.410 7.644 -13.977 1.00 83.94 89 PRO A CA 1
ATOM 723 C C . PRO A 1 89 ? 17.022 7.896 -14.583 1.00 83.94 89 PRO A C 1
ATOM 725 O O . PRO A 1 89 ? 16.494 9.000 -14.465 1.00 83.94 89 PRO A O 1
ATOM 728 N N . GLU A 1 90 ? 16.414 6.880 -15.197 1.00 83.31 90 GLU A N 1
ATOM 729 C CA . GLU A 1 90 ? 15.084 6.939 -15.818 1.00 83.31 90 GLU A CA 1
ATOM 730 C C . GLU A 1 90 ? 13.992 7.320 -14.800 1.00 83.31 90 GLU A C 1
ATOM 732 O O . GLU A 1 90 ? 13.147 8.181 -15.071 1.00 83.31 90 GLU A O 1
ATOM 737 N N . LEU A 1 91 ? 14.102 6.812 -13.565 1.00 84.00 91 LEU A N 1
ATOM 738 C CA . LEU A 1 91 ? 13.186 7.102 -12.454 1.00 84.00 91 LEU A CA 1
ATOM 739 C C . LEU A 1 91 ? 13.260 8.551 -11.950 1.00 84.00 91 LEU A C 1
ATOM 741 O O . LEU A 1 91 ? 12.396 8.994 -11.189 1.00 84.00 91 LEU A O 1
ATOM 745 N N . ARG A 1 92 ? 14.271 9.326 -12.367 1.00 82.81 92 ARG A N 1
ATOM 746 C CA . ARG A 1 92 ? 14.375 10.751 -12.017 1.00 82.81 92 ARG A CA 1
ATOM 747 C C . ARG A 1 92 ? 13.269 11.574 -12.669 1.00 82.81 92 ARG A C 1
ATOM 749 O O . ARG A 1 92 ? 12.828 12.559 -12.084 1.00 82.81 92 ARG A O 1
ATOM 756 N N . THR A 1 93 ? 12.863 11.183 -13.875 1.00 84.38 93 THR A N 1
ATOM 757 C CA . THR A 1 93 ? 11.861 11.905 -14.673 1.00 84.38 93 THR A CA 1
ATOM 758 C C . THR A 1 93 ? 10.433 11.443 -14.404 1.00 84.38 93 THR A C 1
ATOM 760 O O . THR A 1 93 ? 9.493 12.198 -14.649 1.00 84.38 93 THR A O 1
ATOM 763 N N . LEU A 1 94 ? 10.275 10.223 -13.891 1.00 85.44 94 LEU A N 1
ATOM 764 C CA . LEU A 1 94 ? 8.983 9.622 -13.589 1.00 85.44 94 LEU A CA 1
ATOM 765 C C . LEU A 1 94 ? 8.534 10.009 -12.175 1.00 85.44 94 LEU A C 1
ATOM 767 O O . LEU A 1 94 ? 9.348 10.120 -11.258 1.00 85.44 94 LEU A O 1
ATOM 771 N N . GLY A 1 95 ? 7.231 10.211 -11.994 1.00 86.81 95 GLY A N 1
ATOM 772 C CA . GLY A 1 95 ? 6.625 10.400 -10.677 1.00 86.81 95 GLY A CA 1
ATOM 773 C C . GLY A 1 95 ? 6.139 9.079 -10.074 1.00 86.81 95 GLY A C 1
ATOM 774 O O . GLY A 1 95 ? 5.980 8.071 -10.768 1.00 86.81 95 GLY A O 1
ATOM 775 N N . ALA A 1 96 ? 5.871 9.070 -8.765 1.00 88.00 96 ALA A N 1
ATOM 776 C CA . ALA A 1 96 ? 5.304 7.904 -8.075 1.00 88.00 96 ALA A CA 1
ATOM 777 C C . ALA A 1 96 ? 3.924 7.480 -8.629 1.00 88.00 96 ALA A C 1
ATOM 779 O O . ALA A 1 96 ? 3.539 6.318 -8.519 1.00 88.00 96 ALA A O 1
ATOM 780 N N . ASP A 1 97 ? 3.200 8.398 -9.274 1.00 89.06 97 ASP A N 1
ATOM 781 C CA . ASP A 1 97 ? 1.927 8.184 -9.974 1.00 89.06 97 ASP A CA 1
ATOM 782 C C . ASP A 1 97 ? 2.051 7.255 -11.201 1.00 89.06 97 ASP A C 1
ATOM 784 O O . ASP A 1 97 ? 1.101 6.554 -11.584 1.00 89.06 97 ASP A O 1
ATOM 788 N N . GLN A 1 98 ? 3.244 7.215 -11.797 1.00 91.31 98 GLN A N 1
ATOM 789 C CA . GLN A 1 98 ? 3.571 6.379 -12.949 1.00 91.31 98 GLN A CA 1
ATOM 790 C C . GLN A 1 98 ? 4.112 5.003 -12.557 1.00 91.31 98 GLN A C 1
ATOM 792 O O . GLN A 1 98 ? 4.260 4.149 -13.429 1.00 91.31 98 GLN A O 1
ATOM 797 N N . LEU A 1 99 ? 4.361 4.758 -11.271 1.00 92.19 99 LEU A N 1
ATOM 798 C CA . LEU A 1 99 ? 4.745 3.451 -10.754 1.00 92.19 99 LEU A CA 1
ATOM 799 C C . LEU A 1 99 ? 3.514 2.695 -10.256 1.00 92.19 99 LEU A C 1
ATOM 801 O O . LEU A 1 99 ? 2.568 3.269 -9.722 1.00 92.19 99 LEU A O 1
ATOM 805 N N . MET A 1 100 ? 3.512 1.381 -10.421 1.00 92.75 100 MET A N 1
ATOM 806 C CA . MET A 1 100 ? 2.453 0.499 -9.945 1.00 92.75 100 MET A CA 1
ATOM 807 C C . MET A 1 100 ? 3.049 -0.525 -8.992 1.00 92.75 100 MET A C 1
ATOM 809 O O . MET A 1 100 ? 4.093 -1.103 -9.282 1.00 92.75 100 MET A O 1
ATOM 813 N N . TYR A 1 101 ? 2.374 -0.750 -7.864 1.00 93.44 101 TYR A N 1
ATOM 814 C CA . TYR A 1 101 ? 2.725 -1.801 -6.916 1.00 93.44 101 TYR A CA 1
ATOM 815 C C . TYR A 1 101 ? 1.808 -3.002 -7.131 1.00 93.44 101 TYR A C 1
ATOM 817 O O . TYR A 1 101 ? 0.583 -2.877 -7.068 1.00 93.44 101 TYR A O 1
ATOM 825 N N . ILE A 1 102 ? 2.404 -4.160 -7.384 1.00 90.19 102 ILE A N 1
ATOM 826 C CA . ILE A 1 102 ? 1.710 -5.425 -7.586 1.00 90.19 102 ILE A CA 1
ATOM 827 C C . ILE A 1 102 ? 2.151 -6.386 -6.496 1.00 90.19 102 ILE A C 1
ATOM 829 O O . ILE A 1 102 ? 3.339 -6.649 -6.343 1.00 90.19 102 ILE A O 1
ATOM 833 N N . LYS A 1 103 ? 1.211 -6.953 -5.751 1.00 86.38 103 LYS A N 1
ATOM 834 C CA . LYS A 1 103 ? 1.497 -8.007 -4.776 1.00 86.38 103 LYS A CA 1
ATOM 835 C C . LYS A 1 103 ? 0.747 -9.264 -5.192 1.00 86.38 103 LYS A C 1
ATOM 837 O O . LYS A 1 103 ? -0.461 -9.207 -5.398 1.00 86.38 103 LYS A O 1
ATOM 842 N N . GLU A 1 104 ? 1.469 -10.377 -5.339 1.00 82.50 104 GLU A N 1
ATOM 843 C CA . GLU A 1 104 ? 0.955 -11.609 -5.960 1.00 82.50 104 GLU A CA 1
ATOM 844 C C . GLU A 1 104 ? 0.407 -11.326 -7.378 1.00 82.50 104 GLU A C 1
ATOM 846 O O . GLU A 1 104 ? 1.187 -11.023 -8.285 1.00 82.50 104 GLU A O 1
ATOM 851 N N . ASP A 1 105 ? -0.921 -11.340 -7.528 1.00 82.12 105 ASP A N 1
ATOM 852 C CA . ASP A 1 105 ? -1.677 -11.048 -8.753 1.00 82.12 105 ASP A CA 1
ATOM 853 C C . ASP A 1 105 ? -2.508 -9.752 -8.638 1.00 82.12 105 ASP A C 1
ATOM 855 O O . ASP A 1 105 ? -3.376 -9.485 -9.469 1.00 82.12 105 ASP A O 1
ATOM 859 N N . LEU A 1 106 ? -2.315 -8.960 -7.580 1.00 86.69 106 LEU A N 1
ATOM 860 C CA . LEU A 1 106 ? -3.135 -7.787 -7.290 1.00 86.69 106 LEU A CA 1
ATOM 861 C C . LEU A 1 106 ? -2.355 -6.489 -7.468 1.00 86.69 106 LEU A C 1
ATOM 863 O O . LEU A 1 106 ? -1.367 -6.236 -6.782 1.00 86.69 106 LEU A O 1
ATOM 867 N N . ILE A 1 107 ? -2.850 -5.636 -8.358 1.00 90.94 107 ILE A N 1
ATOM 868 C CA . ILE A 1 107 ? -2.439 -4.243 -8.494 1.00 90.94 107 ILE A CA 1
ATOM 869 C C . ILE A 1 107 ? -3.072 -3.471 -7.347 1.00 90.94 107 ILE A C 1
ATOM 871 O O . ILE A 1 107 ? -4.294 -3.329 -7.280 1.00 90.94 107 ILE A O 1
ATOM 875 N N . ILE A 1 108 ? -2.236 -2.953 -6.456 1.00 91.19 108 ILE A N 1
ATOM 876 C CA . ILE A 1 108 ? -2.687 -2.199 -5.295 1.00 91.19 108 ILE A CA 1
ATOM 877 C C . ILE A 1 108 ? -2.790 -0.714 -5.662 1.00 91.19 108 ILE A C 1
ATOM 879 O O . ILE A 1 108 ? -1.788 -0.104 -6.051 1.00 91.19 108 ILE A O 1
ATOM 883 N N . PRO A 1 109 ? -3.976 -0.096 -5.526 1.00 91.75 109 PRO A N 1
ATOM 884 C CA . PRO A 1 109 ? -4.128 1.328 -5.783 1.00 91.75 109 PRO A CA 1
ATOM 885 C C . PRO A 1 109 ? -3.354 2.207 -4.796 1.00 91.75 109 PRO A C 1
ATOM 887 O O . PRO A 1 109 ? -3.208 1.890 -3.617 1.00 91.75 109 PRO A O 1
ATOM 890 N N . HIS A 1 110 ? -2.925 3.373 -5.275 1.00 92.75 110 HIS A N 1
ATOM 891 C CA . HIS A 1 110 ? -2.057 4.309 -4.550 1.00 92.75 110 HIS A CA 1
ATOM 892 C C . HIS A 1 110 ? -2.662 4.894 -3.269 1.00 92.75 110 HIS A C 1
ATOM 894 O O . HIS A 1 110 ? -1.916 5.246 -2.353 1.00 92.75 110 HIS A O 1
ATOM 900 N N . GLN A 1 111 ? -3.993 4.992 -3.203 1.00 91.00 111 GLN A N 1
ATOM 901 C CA . GLN A 1 111 ? -4.709 5.559 -2.056 1.00 91.00 111 GLN A CA 1
ATOM 902 C C . GLN A 1 111 ? -4.739 4.646 -0.824 1.00 91.00 111 GLN A C 1
ATOM 904 O O . GLN A 1 111 ? -4.994 5.133 0.274 1.00 91.00 111 GLN A O 1
ATOM 909 N N . PHE A 1 112 ? -4.496 3.343 -0.985 1.00 90.12 112 PHE A N 1
ATOM 910 C CA . PHE A 1 112 ? -4.554 2.413 0.137 1.00 90.12 112 PHE A CA 1
ATOM 911 C C . PHE A 1 112 ? -3.287 2.498 0.984 1.00 90.12 112 PHE A C 1
ATOM 913 O O . PHE A 1 112 ? -2.178 2.664 0.464 1.00 90.12 112 PHE A O 1
ATOM 920 N N . SER A 1 113 ? -3.451 2.377 2.301 1.00 90.06 113 SER A N 1
ATOM 921 C CA . SER A 1 113 ? -2.333 2.177 3.220 1.00 90.06 113 SER A CA 1
ATOM 922 C C . SER A 1 113 ? -2.059 0.698 3.444 1.00 90.06 113 SER A C 1
ATOM 924 O O . SER A 1 113 ? -2.956 -0.137 3.315 1.00 90.06 113 SER A O 1
ATOM 926 N N . PHE A 1 114 ? -0.822 0.359 3.817 1.00 86.88 114 PHE A N 1
ATOM 927 C CA . PHE A 1 114 ? -0.513 -1.022 4.194 1.00 86.88 114 PHE A CA 1
ATOM 928 C C . PHE A 1 114 ? -1.380 -1.472 5.370 1.00 86.88 114 PHE A C 1
ATOM 930 O O . PHE A 1 114 ? -1.879 -2.586 5.350 1.00 86.88 114 PHE A O 1
ATOM 937 N N . TYR A 1 115 ? -1.664 -0.589 6.329 1.00 85.75 115 TYR A N 1
ATOM 938 C CA . TYR A 1 115 ? -2.613 -0.833 7.413 1.00 85.75 115 TYR A CA 1
ATOM 939 C C . TYR A 1 115 ? -3.992 -1.277 6.903 1.00 85.75 115 TYR A C 1
ATOM 941 O O . TYR A 1 115 ? -4.521 -2.271 7.393 1.00 85.75 115 TYR A O 1
ATOM 949 N N . ASP A 1 116 ? -4.549 -0.615 5.887 1.00 84.81 116 ASP A N 1
ATOM 950 C CA . ASP A 1 116 ? -5.861 -0.991 5.341 1.00 84.81 116 ASP A CA 1
ATOM 951 C C . ASP A 1 116 ? -5.822 -2.376 4.681 1.00 84.81 116 ASP A C 1
ATOM 953 O O . ASP A 1 116 ? -6.746 -3.175 4.846 1.00 84.81 116 ASP A O 1
ATOM 957 N N . LEU A 1 117 ? -4.731 -2.694 3.976 1.00 82.75 117 LEU A N 1
ATOM 958 C CA . LEU A 1 117 ? -4.514 -4.006 3.351 1.00 82.75 117 LEU A CA 1
ATOM 959 C C . LEU A 1 117 ? -4.351 -5.120 4.398 1.00 82.75 117 LEU A C 1
ATOM 961 O O . LEU A 1 117 ? -4.842 -6.232 4.201 1.00 82.75 117 LEU A O 1
ATOM 965 N N . ILE A 1 118 ? -3.706 -4.808 5.527 1.00 78.44 118 ILE A N 1
ATOM 966 C CA . ILE A 1 118 ? -3.536 -5.711 6.674 1.00 78.44 118 ILE A CA 1
ATOM 967 C C . ILE A 1 118 ? -4.890 -6.001 7.321 1.00 78.44 118 ILE A C 1
ATOM 969 O O . ILE A 1 118 ? -5.268 -7.159 7.495 1.00 78.44 118 ILE A O 1
ATOM 973 N N . VAL A 1 119 ? -5.634 -4.949 7.671 1.00 77.25 119 VAL A N 1
ATOM 974 C CA . VAL A 1 119 ? -6.902 -5.059 8.409 1.00 77.25 119 VAL A CA 1
ATOM 975 C C . VAL A 1 119 ? -7.975 -5.743 7.572 1.00 77.25 119 VAL A C 1
ATOM 977 O O . VAL A 1 119 ? -8.696 -6.600 8.081 1.00 77.25 119 VAL A O 1
ATOM 980 N N . SER A 1 120 ? -8.050 -5.423 6.278 1.00 73.50 120 SER A N 1
ATOM 981 C CA . SER A 1 120 ? -8.959 -6.105 5.347 1.00 73.50 120 SER A CA 1
ATOM 982 C C . SER A 1 120 ? -8.581 -7.568 5.098 1.00 73.50 120 SER A C 1
ATOM 984 O O . SER A 1 120 ? -9.352 -8.284 4.459 1.00 73.50 120 SER A O 1
ATOM 986 N N . LYS A 1 121 ? -7.426 -8.028 5.614 1.00 67.94 121 LYS A N 1
ATOM 987 C CA . LYS A 1 121 ? -6.835 -9.339 5.326 1.00 67.94 121 LYS A CA 1
ATOM 988 C C . LYS A 1 121 ? -6.863 -9.605 3.829 1.00 67.94 121 LYS A C 1
ATOM 990 O O . LYS A 1 121 ? -7.324 -10.661 3.403 1.00 67.94 121 LYS A O 1
ATOM 995 N N . ALA A 1 122 ? -6.430 -8.618 3.046 1.00 63.47 122 ALA A N 1
ATOM 996 C CA . ALA A 1 122 ? -6.502 -8.661 1.597 1.00 63.47 122 ALA A CA 1
ATOM 997 C C . ALA A 1 122 ? -5.922 -9.991 1.082 1.00 63.47 122 ALA A C 1
ATOM 999 O O . ALA A 1 122 ? -4.755 -10.316 1.330 1.00 63.47 122 ALA A O 1
ATOM 1000 N N . ARG A 1 123 ? -6.763 -10.794 0.421 1.00 62.84 123 ARG A N 1
ATOM 1001 C CA . ARG A 1 123 ? -6.388 -12.095 -0.143 1.00 62.84 123 ARG A CA 1
ATOM 1002 C C . ARG A 1 123 ? -6.240 -11.972 -1.650 1.00 62.84 123 ARG A C 1
ATOM 1004 O O . ARG A 1 123 ? -7.144 -11.496 -2.335 1.00 62.84 123 ARG A O 1
ATOM 1011 N N . GLY A 1 124 ? -5.090 -12.401 -2.154 1.00 61.34 124 GLY A N 1
ATOM 1012 C CA . GLY A 1 124 ? -4.887 -12.651 -3.573 1.00 61.34 124 GLY A CA 1
ATOM 1013 C C . GLY A 1 124 ? -5.497 -13.989 -3.984 1.00 61.34 124 GLY A C 1
ATOM 1014 O O . GLY A 1 124 ? -6.084 -14.703 -3.173 1.00 61.34 124 GLY A O 1
ATOM 1015 N N . LYS A 1 125 ? -5.328 -14.349 -5.259 1.00 60.12 125 LYS A N 1
ATOM 1016 C CA . LYS A 1 125 ? -5.728 -15.673 -5.757 1.00 60.12 125 LYS A CA 1
ATOM 1017 C C . LYS A 1 125 ? -4.900 -16.794 -5.120 1.00 60.12 125 LYS A C 1
ATOM 1019 O O . LYS A 1 125 ? -5.406 -17.892 -5.010 1.00 60.12 125 LYS A O 1
ATOM 1024 N N . SER A 1 126 ? -3.669 -16.524 -4.692 1.00 51.44 126 SER A N 1
ATOM 1025 C CA . SER A 1 126 ? -2.730 -17.501 -4.123 1.00 51.44 126 SER A CA 1
ATOM 1026 C C . SER A 1 126 ? -2.734 -17.579 -2.589 1.00 51.44 126 SER A C 1
ATOM 1028 O O . SER A 1 126 ? -2.094 -18.464 -2.043 1.00 51.44 126 SER A O 1
ATOM 1030 N N . GLY A 1 127 ? -3.449 -16.702 -1.874 1.00 58.44 127 GLY A N 1
ATOM 1031 C CA . GLY A 1 127 ? -3.421 -16.666 -0.406 1.00 58.44 127 GLY A CA 1
ATOM 1032 C C . GLY A 1 127 ? -3.386 -15.244 0.169 1.00 58.44 127 GLY A C 1
ATOM 1033 O O . GLY A 1 127 ? -3.669 -14.278 -0.549 1.00 58.44 127 GLY A O 1
ATOM 1034 N N . PRO A 1 128 ? -3.099 -15.080 1.473 1.00 64.12 128 PRO A N 1
ATOM 1035 C CA . PRO A 1 128 ? -2.935 -13.767 2.098 1.00 64.12 128 PRO A CA 1
ATOM 1036 C C . PRO A 1 128 ? -1.853 -12.950 1.381 1.00 64.12 128 PRO A C 1
ATOM 1038 O O . PRO A 1 128 ? -0.751 -13.444 1.163 1.00 64.12 128 PRO A O 1
ATOM 1041 N N . LEU A 1 129 ? -2.137 -11.686 1.040 1.00 62.47 129 LEU A N 1
ATOM 1042 C CA . LEU A 1 129 ? -1.155 -10.835 0.353 1.00 62.47 129 LEU A CA 1
ATOM 1043 C C . LEU A 1 129 ? 0.089 -10.572 1.190 1.00 62.47 129 LEU A C 1
ATOM 1045 O O . LEU A 1 129 ? 1.128 -10.247 0.646 1.00 62.47 129 LEU A O 1
ATOM 1049 N N . PHE A 1 130 ? 0.011 -10.686 2.502 1.00 62.12 130 PHE A N 1
ATOM 1050 C CA . PHE A 1 130 ? 1.157 -10.530 3.374 1.00 62.12 130 PHE A CA 1
ATOM 1051 C C . PHE A 1 130 ? 1.087 -11.664 4.382 1.00 62.12 130 PHE A C 1
ATOM 1053 O O . PHE A 1 130 ? 0.089 -11.800 5.095 1.00 62.12 130 PHE A O 1
ATOM 1060 N N . HIS A 1 131 ? 2.131 -12.489 4.423 1.00 53.19 131 HIS A N 1
ATOM 1061 C CA . HIS A 1 131 ? 2.296 -13.425 5.519 1.00 53.19 131 HIS A CA 1
ATOM 1062 C C . HIS A 1 131 ? 2.812 -12.609 6.702 1.00 53.19 131 HIS A C 1
ATOM 1064 O O . HIS A 1 131 ? 4.002 -12.319 6.808 1.00 53.19 131 HIS A O 1
ATOM 1070 N N . PHE A 1 132 ? 1.899 -12.148 7.554 1.00 51.84 132 PHE A N 1
ATOM 1071 C CA . PHE A 1 132 ? 2.291 -11.676 8.873 1.00 51.84 132 PHE A CA 1
ATOM 1072 C C . PHE A 1 132 ? 2.725 -12.921 9.618 1.00 51.84 132 PHE A C 1
ATOM 1074 O O . PHE A 1 132 ? 1.885 -13.700 10.057 1.00 51.84 132 PHE A O 1
ATOM 1081 N N . ASP A 1 133 ? 4.030 -13.156 9.687 1.00 37.41 133 ASP A N 1
ATOM 1082 C CA . ASP A 1 133 ? 4.540 -13.958 10.780 1.00 37.41 133 ASP A CA 1
ATOM 1083 C C . ASP A 1 133 ? 4.152 -13.205 12.058 1.00 37.41 133 ASP A C 1
ATOM 1085 O O . ASP A 1 133 ? 4.650 -12.114 12.347 1.00 37.41 133 ASP A O 1
ATOM 1089 N N . VAL A 1 134 ? 3.118 -13.716 12.718 1.00 40.69 134 VAL A N 1
ATOM 1090 C CA . VAL A 1 134 ? 2.574 -13.196 13.966 1.00 40.69 134 VAL A CA 1
ATOM 1091 C C . VAL A 1 134 ? 3.549 -13.598 15.066 1.00 40.69 134 VAL A C 1
ATOM 1093 O O . VAL A 1 134 ? 3.305 -14.522 15.829 1.00 40.69 134 VAL A O 1
ATOM 1096 N N . HIS A 1 135 ? 4.678 -12.911 15.135 1.00 43.72 135 HIS A N 1
ATOM 1097 C CA . HIS A 1 135 ? 5.289 -12.606 16.420 1.00 43.72 135 HIS A CA 1
ATOM 1098 C C . HIS A 1 135 ? 4.852 -11.156 16.673 1.00 43.72 135 HIS A C 1
ATOM 1100 O O . HIS A 1 135 ? 5.403 -10.233 16.087 1.00 43.72 135 HIS A O 1
ATOM 1106 N N . ASP A 1 136 ? 3.694 -10.880 17.256 1.00 37.41 136 ASP A N 1
ATOM 1107 C CA . ASP A 1 136 ? 3.337 -11.084 18.656 1.00 37.41 136 ASP A CA 1
ATOM 1108 C C . ASP A 1 136 ? 1.821 -10.809 18.798 1.00 37.41 136 ASP A C 1
ATOM 1110 O O . ASP A 1 136 ? 1.228 -10.141 17.951 1.00 37.41 136 ASP A O 1
ATOM 1114 N N . ASP A 1 137 ? 1.218 -11.283 19.887 1.00 35.62 137 ASP A N 1
ATOM 1115 C CA . ASP A 1 137 ? -0.173 -11.047 20.320 1.00 35.62 137 ASP A CA 1
ATOM 1116 C C . ASP A 1 137 ? -1.307 -11.862 19.665 1.00 35.62 137 ASP A C 1
ATOM 1118 O O . ASP A 1 137 ? -2.242 -11.305 19.102 1.00 35.62 137 ASP A O 1
ATOM 1122 N N . VAL A 1 138 ? -1.316 -13.185 19.893 1.00 36.84 138 VAL A N 1
ATOM 1123 C CA . VAL A 1 138 ? -2.409 -13.854 20.644 1.00 36.84 138 VAL A CA 1
ATOM 1124 C C . VAL A 1 138 ? -1.841 -15.091 21.351 1.00 36.84 138 VAL A C 1
ATOM 1126 O O . VAL A 1 138 ? -1.609 -16.141 20.759 1.00 36.84 138 VAL A O 1
ATOM 1129 N N . ARG A 1 139 ? -1.696 -14.997 22.671 1.00 40.28 139 ARG A N 1
ATOM 1130 C CA . ARG A 1 139 ? -1.600 -16.148 23.571 1.00 40.28 139 ARG A CA 1
ATOM 1131 C C . ARG A 1 139 ? -2.925 -16.924 23.552 1.00 40.28 139 ARG A C 1
ATOM 1133 O O . ARG A 1 139 ? -3.764 -16.657 24.400 1.00 40.28 139 ARG A O 1
ATOM 1140 N N . VAL A 1 140 ? -3.101 -17.893 22.651 1.00 36.25 140 VAL A N 1
ATOM 1141 C CA . VAL A 1 140 ? -3.996 -19.053 22.847 1.00 36.25 140 VAL A CA 1
ATOM 1142 C C . VAL A 1 140 ? -3.463 -20.246 22.043 1.00 36.25 140 VAL A C 1
ATOM 1144 O O . VAL A 1 140 ? -3.549 -20.257 20.824 1.00 36.25 140 VAL A O 1
ATOM 1147 N N . GLY A 1 141 ? -2.981 -21.270 22.750 1.00 29.20 141 GLY A N 1
ATOM 1148 C CA . GLY A 1 141 ? -2.944 -22.650 22.255 1.00 29.20 141 GLY A CA 1
ATOM 1149 C C . GLY A 1 141 ? -1.726 -23.045 21.425 1.00 29.20 141 GLY A C 1
ATOM 1150 O O . GLY A 1 141 ? -1.705 -22.905 20.210 1.00 29.20 141 GLY A O 1
ATOM 1151 N N . ALA A 1 142 ? -0.743 -23.654 22.085 1.00 39.75 142 ALA A N 1
ATOM 1152 C CA . ALA A 1 142 ? 0.170 -24.576 21.426 1.00 39.75 142 ALA A CA 1
ATOM 1153 C C . ALA A 1 142 ? -0.623 -25.686 20.709 1.00 39.75 142 ALA A C 1
ATOM 1155 O O . ALA A 1 142 ? -1.540 -26.225 21.326 1.00 39.75 142 ALA A O 1
ATOM 1156 N N . LEU A 1 143 ? -0.226 -26.005 19.466 1.00 37.75 143 LEU A N 1
ATOM 1157 C CA . LEU A 1 143 ? -0.405 -27.254 18.691 1.00 37.75 143 LEU A CA 1
ATOM 1158 C C . LEU A 1 143 ? -0.756 -26.945 17.223 1.00 37.75 143 LEU A C 1
ATOM 1160 O O . LEU A 1 143 ? -1.911 -27.052 16.841 1.00 37.75 143 LEU A O 1
ATOM 1164 N N . ASP A 1 144 ? 0.233 -26.581 16.401 1.00 30.34 144 ASP A N 1
ATOM 1165 C CA . ASP A 1 144 ? 0.519 -27.348 15.175 1.00 30.34 144 ASP A CA 1
ATOM 1166 C C . ASP A 1 144 ? 1.803 -26.848 14.492 1.00 30.34 144 ASP A C 1
ATOM 1168 O O . ASP A 1 144 ? 1.876 -25.745 13.951 1.00 30.34 144 ASP A O 1
ATOM 1172 N N . ALA A 1 145 ? 2.843 -27.680 14.507 1.00 30.62 145 ALA A N 1
ATOM 1173 C CA . ALA A 1 145 ? 4.121 -27.440 13.842 1.00 30.62 145 ALA A CA 1
ATOM 1174 C C . ALA A 1 145 ? 4.046 -27.841 12.355 1.00 30.62 145 ALA A C 1
ATOM 1176 O O . ALA A 1 145 ? 4.798 -28.694 11.885 1.00 30.62 145 ALA A O 1
ATOM 1177 N N . ARG A 1 146 ? 3.105 -27.238 11.620 1.00 33.25 146 ARG A N 1
ATOM 1178 C CA . ARG A 1 146 ? 2.936 -27.381 10.162 1.00 33.25 146 ARG A CA 1
ATOM 1179 C C . ARG A 1 146 ? 2.723 -26.026 9.488 1.00 33.25 146 ARG A C 1
ATOM 1181 O O . ARG A 1 146 ? 1.907 -25.891 8.583 1.00 33.25 146 ARG A O 1
ATOM 1188 N N . VAL A 1 147 ? 3.436 -25.002 9.947 1.00 42.62 147 VAL A N 1
ATOM 1189 C CA . VAL A 1 147 ? 3.471 -23.720 9.240 1.00 42.62 147 VAL A CA 1
ATOM 1190 C C . VAL A 1 147 ? 4.375 -23.918 8.028 1.00 42.62 147 VAL A C 1
ATOM 1192 O O . VAL A 1 147 ? 5.594 -23.770 8.116 1.00 42.62 147 VAL A O 1
ATOM 1195 N N . GLU A 1 148 ? 3.783 -24.348 6.911 1.00 35.50 148 GLU A N 1
ATOM 1196 C CA . GLU A 1 148 ? 4.402 -24.190 5.599 1.00 35.50 148 GLU A CA 1
ATOM 1197 C C . GLU A 1 148 ? 4.829 -22.729 5.488 1.00 35.50 148 GLU A C 1
ATOM 1199 O O . GLU A 1 148 ? 4.018 -21.808 5.581 1.00 35.50 148 GLU A O 1
ATOM 1204 N N . LYS A 1 149 ? 6.140 -22.522 5.383 1.00 42.78 149 LYS A N 1
ATOM 1205 C CA . LYS A 1 149 ? 6.762 -21.221 5.177 1.00 42.78 149 LYS A CA 1
ATOM 1206 C C . LYS A 1 149 ? 6.485 -20.811 3.731 1.00 42.78 149 LYS A C 1
ATOM 1208 O O . LYS A 1 149 ? 7.388 -20.838 2.903 1.00 42.78 149 LYS A O 1
ATOM 1213 N N . ASP A 1 150 ? 5.220 -20.543 3.425 1.00 43.47 150 ASP A N 1
ATOM 1214 C CA . ASP A 1 150 ? 4.780 -20.151 2.095 1.00 43.47 150 ASP A CA 1
ATOM 1215 C C . ASP A 1 150 ? 5.321 -18.741 1.844 1.00 43.47 150 ASP A C 1
ATOM 1217 O O . ASP A 1 150 ? 4.934 -17.749 2.474 1.00 43.47 150 ASP A O 1
ATOM 1221 N N . GLU A 1 151 ? 6.374 -18.691 1.036 1.00 46.88 151 GLU A N 1
ATOM 1222 C CA . GLU A 1 151 ? 7.213 -17.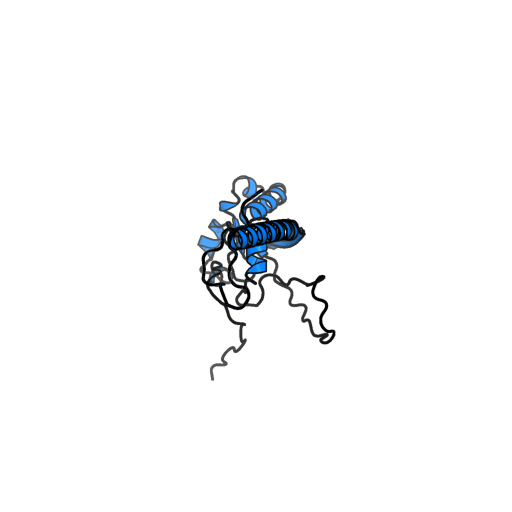525 0.831 1.00 46.88 151 GLU A CA 1
ATOM 1223 C C . GLU A 1 151 ? 6.404 -16.494 0.038 1.00 46.88 151 GLU A C 1
ATOM 1225 O O . GLU A 1 151 ? 6.385 -16.519 -1.189 1.00 46.88 151 GLU A O 1
ATOM 1230 N N . SER A 1 152 ? 5.685 -15.597 0.731 1.00 59.81 152 SER A N 1
ATOM 1231 C CA . SER A 1 152 ? 4.876 -14.578 0.049 1.00 59.81 152 SER A CA 1
ATOM 1232 C C . SER A 1 152 ? 5.747 -13.840 -0.976 1.00 59.81 152 SER A C 1
ATOM 1234 O O . SER A 1 152 ? 6.772 -13.247 -0.614 1.00 59.81 152 SER A O 1
ATOM 1236 N N . HIS A 1 153 ? 5.371 -13.878 -2.255 1.00 68.69 153 HIS A N 1
ATOM 1237 C CA . HIS A 1 153 ? 6.231 -13.406 -3.336 1.00 68.69 153 HIS A CA 1
ATOM 1238 C C . HIS A 1 153 ? 6.521 -11.918 -3.144 1.00 68.69 153 HIS A C 1
ATOM 1240 O O . HIS A 1 153 ? 5.600 -11.162 -2.817 1.00 68.69 153 HIS A O 1
ATOM 1246 N N . PRO A 1 154 ? 7.759 -11.435 -3.349 1.00 81.00 154 PRO A N 1
ATOM 1247 C CA . PRO A 1 154 ? 8.063 -10.018 -3.186 1.00 81.00 154 PRO A CA 1
ATOM 1248 C C . PRO A 1 154 ? 7.136 -9.167 -4.06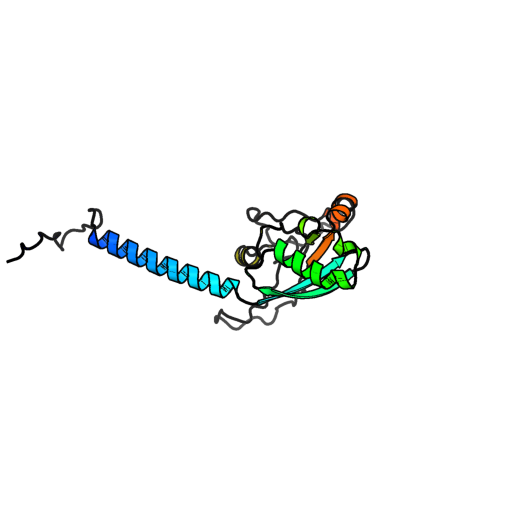4 1.00 81.00 154 PRO A C 1
ATOM 1250 O O . PRO A 1 154 ? 6.788 -9.551 -5.185 1.00 81.00 154 PRO A O 1
ATOM 1253 N N . GLY A 1 155 ? 6.712 -8.014 -3.543 1.00 87.50 155 GLY A N 1
ATOM 1254 C CA . GLY A 1 155 ? 5.850 -7.112 -4.305 1.00 87.50 155 GLY A CA 1
ATOM 1255 C C . GLY A 1 155 ? 6.594 -6.587 -5.532 1.00 87.50 155 GLY A C 1
ATOM 1256 O O . GLY A 1 155 ? 7.722 -6.131 -5.413 1.00 87.50 155 GLY A O 1
ATOM 1257 N N . LYS A 1 156 ? 6.003 -6.652 -6.716 1.00 91.06 156 LYS A N 1
ATOM 1258 C CA . LYS A 1 156 ? 6.608 -6.157 -7.952 1.00 91.06 156 LYS A CA 1
ATOM 1259 C C . LYS A 1 156 ? 6.285 -4.675 -8.123 1.00 91.06 156 LYS A C 1
ATOM 1261 O O . LYS A 1 156 ? 5.151 -4.257 -7.897 1.00 91.06 156 LYS A O 1
ATOM 1266 N N . ILE A 1 157 ? 7.271 -3.887 -8.529 1.00 92.75 157 ILE A N 1
ATOM 1267 C CA . ILE A 1 157 ? 7.102 -2.482 -8.892 1.00 92.75 157 ILE A CA 1
ATOM 1268 C C . ILE A 1 157 ? 7.409 -2.353 -10.371 1.00 92.75 157 ILE A C 1
ATOM 1270 O O . ILE A 1 157 ? 8.501 -2.700 -10.813 1.00 92.75 157 ILE A O 1
ATOM 1274 N N . VAL A 1 158 ? 6.428 -1.870 -11.124 1.00 92.12 158 VAL A N 1
ATOM 1275 C CA . VAL A 1 158 ? 6.521 -1.730 -12.579 1.00 92.12 158 VAL A CA 1
ATOM 1276 C C . VAL A 1 158 ? 6.065 -0.344 -12.999 1.00 92.12 158 VAL A C 1
ATOM 1278 O O . VAL A 1 158 ? 5.222 0.274 -12.345 1.00 92.12 158 VAL A O 1
ATOM 1281 N N . GLU A 1 159 ? 6.559 0.127 -14.134 1.00 91.94 159 GLU A N 1
ATOM 1282 C CA . GLU A 1 159 ? 6.013 1.324 -14.757 1.00 91.94 159 GLU A CA 1
ATOM 1283 C C . GLU A 1 159 ? 4.614 1.075 -15.327 1.00 91.94 159 GLU A C 1
ATOM 1285 O O . GLU A 1 159 ? 4.352 0.073 -15.998 1.00 91.94 159 GLU A O 1
ATOM 1290 N N . ARG A 1 160 ? 3.727 2.058 -15.168 1.00 91.38 160 ARG A N 1
ATOM 1291 C CA . ARG A 1 160 ? 2.384 2.062 -15.758 1.00 91.38 160 ARG A CA 1
ATOM 1292 C C . ARG A 1 160 ? 2.433 1.911 -17.277 1.00 91.38 160 ARG A C 1
ATOM 1294 O O . ARG A 1 160 ? 1.690 1.109 -17.833 1.00 91.38 160 ARG A O 1
ATOM 1301 N N . ARG A 1 161 ? 3.354 2.615 -17.947 1.00 90.75 161 ARG A N 1
ATOM 1302 C CA . ARG A 1 161 ? 3.553 2.516 -19.406 1.00 90.75 161 ARG A CA 1
ATOM 1303 C C . ARG A 1 161 ? 3.996 1.121 -19.838 1.00 90.75 161 ARG A C 1
ATOM 1305 O O . ARG A 1 161 ? 3.640 0.660 -20.922 1.00 90.75 161 ARG A O 1
ATOM 1312 N N . TRP A 1 162 ? 4.807 0.451 -19.023 1.00 90.62 162 TRP A N 1
ATOM 1313 C CA . TRP A 1 162 ? 5.189 -0.934 -19.274 1.00 90.62 162 TRP A CA 1
ATOM 1314 C C . TRP A 1 162 ? 3.988 -1.866 -19.088 1.00 90.62 162 TRP A C 1
ATOM 1316 O O . TRP A 1 162 ? 3.717 -2.678 -19.971 1.00 90.62 162 TRP A O 1
ATOM 1326 N N . TYR A 1 163 ? 3.224 -1.704 -18.004 1.00 91.50 163 TYR A N 1
ATOM 1327 C CA . TYR A 1 163 ? 2.038 -2.518 -17.744 1.00 91.50 163 TYR A CA 1
ATOM 1328 C C . TYR A 1 163 ? 0.985 -2.369 -18.849 1.00 91.50 163 TYR A C 1
ATOM 1330 O O . TYR A 1 163 ? 0.523 -3.367 -19.385 1.00 91.50 163 TYR A O 1
ATOM 1338 N N . GLU A 1 164 ? 0.648 -1.150 -19.268 1.00 91.75 164 GLU A N 1
ATOM 1339 C CA . GLU A 1 164 ? -0.366 -0.915 -20.306 1.00 91.75 164 GLU A CA 1
ATOM 1340 C C . GLU A 1 164 ? -0.026 -1.581 -21.644 1.00 91.75 164 GLU A C 1
ATOM 1342 O O . GLU A 1 164 ? -0.925 -2.086 -22.321 1.00 91.75 164 GLU A O 1
ATOM 1347 N N . ARG A 1 165 ? 1.265 -1.634 -21.995 1.00 92.75 165 ARG A N 1
ATOM 1348 C CA . ARG A 1 165 ? 1.755 -2.326 -23.192 1.00 92.75 165 ARG A CA 1
ATOM 1349 C C . ARG A 1 165 ? 1.755 -3.842 -23.023 1.00 92.75 165 ARG A C 1
ATOM 1351 O O . ARG A 1 165 ? 1.394 -4.537 -23.962 1.00 92.75 165 ARG A O 1
ATOM 1358 N N . ASN A 1 166 ? 2.107 -4.355 -21.845 1.00 91.00 166 ASN A N 1
ATOM 1359 C CA . ASN A 1 166 ? 2.345 -5.786 -21.618 1.00 91.00 166 ASN A CA 1
ATOM 1360 C C . ASN A 1 166 ? 1.210 -6.522 -20.893 1.00 91.00 166 ASN A C 1
ATOM 1362 O O . ASN A 1 166 ? 1.291 -7.733 -20.729 1.00 91.00 166 ASN A O 1
ATOM 1366 N N . LYS A 1 167 ? 0.119 -5.847 -20.507 1.00 89.88 167 LYS A N 1
ATOM 1367 C CA . LYS A 1 167 ? -1.028 -6.436 -19.782 1.00 89.88 167 LYS A CA 1
ATOM 1368 C C . LYS A 1 167 ? -1.740 -7.579 -20.510 1.00 89.88 167 LYS A C 1
ATOM 1370 O O . LYS A 1 167 ? -2.637 -8.182 -19.948 1.00 89.88 167 LYS A O 1
ATOM 1375 N N . HIS A 1 168 ? -1.417 -7.844 -21.770 1.00 87.94 168 HIS A N 1
ATOM 1376 C CA . HIS A 1 168 ? -1.961 -8.970 -22.530 1.00 87.94 168 HIS A CA 1
ATOM 1377 C C . HIS A 1 168 ? -1.036 -10.201 -22.501 1.00 87.94 168 HIS A C 1
ATOM 1379 O O . HIS A 1 168 ? -1.437 -11.280 -22.927 1.00 87.94 168 HIS A O 1
ATOM 1385 N N . ILE A 1 169 ? 0.183 -10.052 -21.977 1.00 87.94 169 ILE A N 1
ATOM 1386 C CA . ILE A 1 169 ? 1.222 -11.079 -21.911 1.00 87.94 169 ILE A CA 1
ATOM 1387 C C . ILE A 1 169 ? 1.300 -11.612 -20.476 1.00 87.94 169 ILE A C 1
ATOM 1389 O O . ILE A 1 169 ? 1.152 -10.870 -19.502 1.00 87.94 169 ILE A O 1
ATOM 1393 N N . PHE A 1 170 ? 1.531 -12.914 -20.330 1.00 80.88 170 PHE A N 1
ATOM 1394 C CA . PHE A 1 170 ? 1.736 -13.541 -19.026 1.00 80.88 170 PHE A CA 1
ATOM 1395 C C . PHE A 1 170 ? 3.055 -13.058 -18.377 1.00 80.88 170 PHE A C 1
ATOM 1397 O O . PHE A 1 170 ? 4.063 -12.980 -19.079 1.00 80.88 170 PHE A O 1
ATOM 1404 N N . PRO A 1 171 ? 3.102 -12.754 -17.060 1.00 84.94 171 PRO A N 1
ATOM 1405 C CA . PRO A 1 171 ? 2.033 -12.887 -16.060 1.00 84.94 171 PRO A CA 1
ATOM 1406 C C . PRO A 1 171 ? 1.141 -11.643 -15.892 1.00 84.94 171 PRO A C 1
ATOM 1408 O O . PRO A 1 171 ? 0.149 -11.710 -15.169 1.00 84.94 171 PRO A O 1
ATOM 1411 N N . ALA A 1 172 ? 1.459 -10.519 -16.545 1.00 85.19 172 ALA A N 1
ATOM 1412 C CA . ALA A 1 172 ? 0.750 -9.247 -16.370 1.00 85.19 172 ALA A CA 1
ATOM 1413 C C . ALA A 1 172 ? -0.746 -9.319 -16.725 1.00 85.19 172 ALA A C 1
ATOM 1415 O O . ALA A 1 172 ? -1.553 -8.591 -16.149 1.00 85.19 172 ALA A O 1
ATOM 1416 N N . SER A 1 173 ? -1.126 -10.235 -17.618 1.00 85.94 173 SER A N 1
ATOM 1417 C CA . SER A 1 173 ? -2.520 -10.518 -17.980 1.00 85.94 173 SER A CA 1
ATOM 1418 C C . SER A 1 173 ? -3.381 -11.097 -16.867 1.00 85.94 173 SER A C 1
ATOM 1420 O O . SER A 1 173 ? -4.605 -11.016 -16.942 1.00 85.94 173 SER A O 1
ATOM 1422 N N . ARG A 1 174 ? -2.773 -11.656 -15.819 1.00 85.81 174 ARG A N 1
ATOM 1423 C CA . ARG A 1 174 ? -3.498 -12.180 -14.659 1.00 85.81 174 ARG A CA 1
ATOM 1424 C C . ARG A 1 174 ? -3.751 -11.115 -13.592 1.00 85.81 174 ARG A C 1
ATOM 1426 O O . ARG A 1 174 ? -4.548 -11.358 -12.682 1.00 85.81 174 ARG A O 1
ATOM 1433 N N . TRP A 1 175 ? -3.071 -9.971 -13.688 1.00 89.38 175 TRP A N 1
ATOM 1434 C CA . TRP A 1 175 ? -3.120 -8.949 -12.657 1.00 89.38 175 TRP A CA 1
ATOM 1435 C C . TRP A 1 175 ? -4.451 -8.208 -12.655 1.00 89.38 175 TRP A C 1
ATOM 1437 O O . TRP A 1 175 ? -4.904 -7.704 -13.681 1.00 89.38 175 TRP A O 1
ATOM 1447 N N . GLU A 1 176 ? -5.044 -8.096 -11.474 1.00 86.62 176 GLU A N 1
ATOM 1448 C CA . GLU A 1 176 ? -6.328 -7.436 -11.256 1.00 86.62 176 GLU A CA 1
ATOM 1449 C C . GLU A 1 176 ? -6.170 -6.285 -10.272 1.00 86.62 176 GLU A C 1
ATOM 1451 O O . GLU A 1 176 ? -5.333 -6.329 -9.373 1.00 86.62 176 GLU A O 1
ATOM 1456 N N . VAL A 1 177 ? -6.991 -5.249 -10.410 1.00 88.12 177 VAL A N 1
ATOM 1457 C CA . VAL A 1 177 ? -7.012 -4.156 -9.435 1.00 88.12 177 VAL A CA 1
ATOM 1458 C C . VAL A 1 177 ? -7.619 -4.660 -8.128 1.00 88.12 177 VAL A C 1
ATOM 1460 O O . VAL A 1 177 ? -8.659 -5.318 -8.131 1.00 88.12 177 VAL A O 1
ATOM 1463 N N . TYR A 1 178 ? -6.962 -4.357 -7.009 1.00 86.38 178 TYR A N 1
ATOM 1464 C CA . TYR A 1 178 ? -7.475 -4.698 -5.689 1.00 86.38 178 TYR A CA 1
ATOM 1465 C C . TYR A 1 178 ? -8.772 -3.942 -5.386 1.00 86.38 178 TYR A C 1
ATOM 1467 O O . TYR A 1 178 ? -8.799 -2.710 -5.390 1.00 86.38 178 TYR A O 1
ATOM 1475 N N . ASP A 1 179 ? -9.818 -4.705 -5.071 1.00 82.06 179 ASP A N 1
ATOM 1476 C CA . ASP A 1 179 ? -11.111 -4.211 -4.611 1.00 82.06 179 ASP A CA 1
ATOM 1477 C C . ASP A 1 179 ? -11.418 -4.811 -3.223 1.00 82.06 179 ASP A C 1
ATOM 1479 O O . ASP A 1 179 ? -11.564 -6.034 -3.114 1.00 82.06 179 ASP A O 1
ATOM 1483 N N . PRO A 1 180 ? -11.531 -3.987 -2.160 1.00 77.88 180 PRO A N 1
ATOM 1484 C CA . PRO A 1 180 ? -11.842 -4.452 -0.806 1.00 77.88 180 PRO A CA 1
ATOM 1485 C C . PRO A 1 180 ? -13.210 -5.133 -0.660 1.00 77.88 180 PRO A C 1
ATOM 1487 O O . PRO A 1 180 ? -13.436 -5.848 0.315 1.00 77.88 180 PRO A O 1
ATOM 1490 N N . SER A 1 181 ? -14.148 -4.876 -1.577 1.00 75.44 181 SER A N 1
ATOM 1491 C CA . SER A 1 181 ? -15.509 -5.423 -1.516 1.00 75.44 181 SER A CA 1
ATOM 1492 C C . SER A 1 181 ? -15.597 -6.864 -2.024 1.00 75.44 181 SER A C 1
ATOM 1494 O O . SER A 1 181 ? -16.514 -7.605 -1.658 1.00 75.44 181 SER A O 1
ATOM 1496 N N . VAL A 1 182 ? -14.622 -7.291 -2.829 1.00 71.50 182 VAL A N 1
ATOM 1497 C CA . VAL A 1 182 ? -14.595 -8.620 -3.434 1.00 71.50 182 VAL A CA 1
ATOM 1498 C C . VAL A 1 182 ? -13.994 -9.613 -2.443 1.00 71.50 182 VAL A C 1
ATOM 1500 O O . VAL A 1 182 ? -1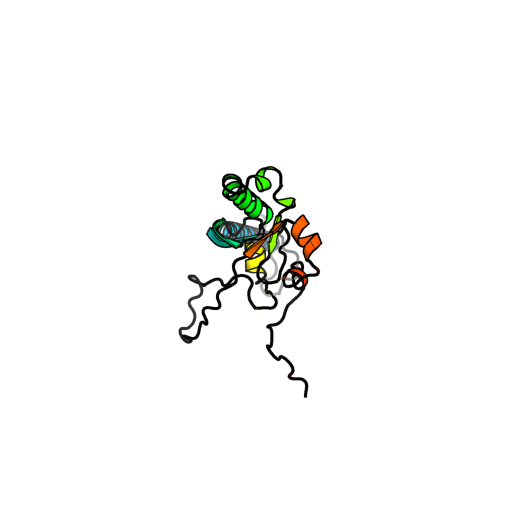2.778 -9.708 -2.278 1.00 71.50 182 VAL A O 1
ATOM 1503 N N . LYS A 1 183 ? -14.855 -10.401 -1.791 1.00 62.09 183 LYS A N 1
ATOM 1504 C CA . LYS A 1 183 ? -14.423 -11.546 -0.981 1.00 62.09 183 LYS A CA 1
ATOM 1505 C C . LYS A 1 183 ? -13.924 -12.655 -1.906 1.00 62.09 183 LYS A C 1
ATOM 1507 O O . LYS A 1 183 ? -14.707 -13.250 -2.639 1.00 62.09 183 LYS A O 1
ATOM 1512 N N . ARG A 1 184 ? -12.615 -12.908 -1.888 1.00 62.75 184 ARG A N 1
ATOM 1513 C CA . ARG A 1 184 ? -11.981 -14.000 -2.638 1.00 62.75 184 ARG A CA 1
ATOM 1514 C C . ARG A 1 184 ? -11.823 -15.205 -1.714 1.00 62.75 184 ARG A C 1
ATOM 1516 O O . ARG A 1 184 ? -11.118 -15.112 -0.707 1.00 62.75 184 ARG A O 1
ATOM 1523 N N . ASP A 1 185 ? -12.503 -16.301 -2.042 1.00 50.56 185 ASP A N 1
ATOM 1524 C CA . ASP A 1 185 ? -12.334 -17.580 -1.350 1.00 50.56 185 ASP A CA 1
ATOM 1525 C C . ASP A 1 185 ? -11.004 -18.249 -1.723 1.00 50.56 185 ASP A C 1
ATOM 1527 O O . ASP A 1 185 ? -10.382 -17.944 -2.743 1.00 50.56 185 ASP A O 1
ATOM 1531 N N . THR A 1 186 ? -10.548 -19.137 -0.841 1.00 45.19 186 THR A N 1
ATOM 1532 C CA . THR A 1 186 ? -9.285 -19.874 -0.937 1.00 45.19 186 THR A CA 1
ATOM 1533 C C . THR A 1 186 ? -9.222 -20.689 -2.232 1.00 45.19 186 THR A C 1
ATOM 1535 O O . THR A 1 186 ? -10.164 -21.402 -2.571 1.00 45.19 186 THR A O 1
ATOM 1538 N N . TYR A 1 187 ? -8.103 -20.603 -2.951 1.00 41.03 187 TYR A N 1
ATOM 1539 C CA . TYR A 1 187 ? -7.869 -21.361 -4.180 1.00 41.03 187 TYR A CA 1
ATOM 1540 C C . TYR A 1 187 ? -7.911 -22.866 -3.908 1.00 41.03 187 TYR A C 1
ATOM 1542 O O . TYR A 1 187 ? -7.148 -23.374 -3.089 1.00 41.03 187 TYR A O 1
ATOM 1550 N N . THR A 1 188 ? -8.782 -23.586 -4.612 1.00 38.06 188 THR A N 1
ATOM 1551 C CA . THR A 1 188 ? -8.679 -25.039 -4.752 1.00 38.06 188 THR A CA 1
ATOM 1552 C C . THR A 1 188 ? -7.889 -25.317 -6.024 1.00 38.06 188 THR A C 1
ATOM 1554 O O . THR A 1 188 ? -8.325 -25.007 -7.132 1.00 38.06 188 THR A O 1
ATOM 1557 N N . VAL A 1 189 ? -6.685 -25.871 -5.868 1.00 43.03 189 VAL A N 1
ATOM 1558 C CA . VAL A 1 189 ? -5.869 -26.369 -6.981 1.00 43.03 189 VAL A CA 1
ATOM 1559 C C . VAL A 1 189 ? -6.522 -27.656 -7.503 1.00 43.03 189 VAL A C 1
ATOM 1561 O O . VAL A 1 189 ? -6.058 -28.756 -7.232 1.00 43.03 189 VAL A O 1
ATOM 1564 N N . HIS A 1 190 ? -7.628 -27.549 -8.230 1.00 36.25 190 HIS A N 1
ATOM 1565 C CA . HIS A 1 190 ? -8.120 -28.651 -9.050 1.00 36.25 190 HIS A CA 1
ATOM 1566 C C . HIS A 1 190 ? -7.983 -28.235 -10.507 1.00 36.25 190 HIS A C 1
ATOM 1568 O O . HIS A 1 190 ? -8.908 -27.722 -11.133 1.00 36.25 190 HIS A O 1
ATOM 1574 N N . GLY A 1 191 ? -6.768 -28.419 -11.030 1.00 36.38 191 GLY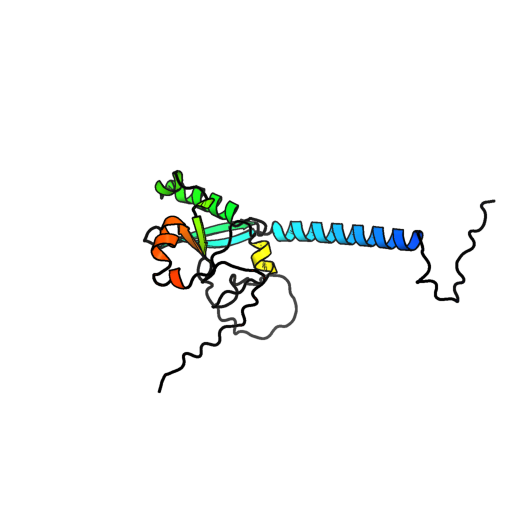 A N 1
ATOM 1575 C CA . GLY A 1 191 ? -6.578 -28.544 -12.465 1.00 36.38 191 GLY A CA 1
ATOM 1576 C C . GLY A 1 191 ? -7.379 -29.756 -12.921 1.00 36.38 191 GLY A C 1
ATOM 1577 O O . GLY A 1 191 ? -7.055 -30.880 -12.550 1.00 36.38 191 GLY A O 1
ATOM 1578 N N . GLY A 1 192 ? -8.467 -29.516 -13.649 1.00 31.28 192 GLY A N 1
ATOM 1579 C CA . GLY A 1 192 ? -9.192 -30.576 -14.328 1.00 31.28 192 GLY A CA 1
ATOM 1580 C C . GLY A 1 192 ? -8.277 -31.193 -15.376 1.00 31.28 192 GLY A C 1
ATOM 1581 O O . GLY A 1 192 ? -7.989 -30.559 -16.391 1.00 31.28 192 GLY A O 1
ATOM 1582 N N . GLU A 1 193 ? -7.813 -32.412 -15.117 1.00 33.22 193 GLU A N 1
ATOM 1583 C CA . GLU A 1 193 ? -7.406 -33.321 -16.178 1.00 33.22 193 GLU A CA 1
ATOM 1584 C C . GLU A 1 193 ? -8.620 -33.515 -17.091 1.00 33.22 193 GLU A C 1
ATOM 1586 O O . GLU A 1 193 ? -9.658 -34.041 -16.690 1.00 33.22 193 GLU A O 1
ATOM 1591 N N . VAL A 1 194 ? -8.503 -33.008 -18.313 1.00 39.00 194 VAL A N 1
ATOM 1592 C CA . VAL A 1 194 ? -9.381 -33.377 -19.417 1.00 39.00 194 VAL A CA 1
ATOM 1593 C C . VAL A 1 194 ? -9.070 -34.830 -19.786 1.00 39.00 194 VAL A C 1
ATOM 1595 O O . VAL A 1 194 ? -7.951 -35.126 -20.206 1.00 39.00 194 VAL A O 1
ATOM 1598 N N . GLN A 1 195 ? -10.040 -35.727 -19.581 1.00 32.38 195 GLN A N 1
ATOM 1599 C CA . GLN A 1 195 ? -10.118 -37.005 -20.298 1.00 32.38 195 GLN A CA 1
ATOM 1600 C C . GLN A 1 195 ? -10.727 -36.784 -21.680 1.00 32.38 195 GLN A C 1
ATOM 1602 O O . GLN A 1 195 ? -11.673 -35.966 -21.776 1.00 32.38 195 GLN A O 1
#